Protein AF-0000000078980031 (afdb_homodimer)

Organism: Ruegeria pomeroyi (strain ATCC 700808 / DSM 15171 / DSS-3) (NCBI:txid246200)

pLDDT: mean 76.99, std 21.8, range [29.58, 98.62]

Radius of gyration: 34.98 Å; Cα contacts (8 Å, |Δi|>4): 304; chains: 2; bounding box: 65×89×109 Å

Secondary structure (DSSP, 8-state):
-----PPEEEEE-TTS-EEETTTTEEE-HHHHHHHHHTT--EEEEETTT--B-HHHHHHHHHHHHHHTT---S-HHHHHHHHHHTT-TT--SHHHHHHHHHHHHHHHHHHHHHHHHHH-HHHHSTTHHHHHHHHHHHHHHHHHHHHHH--------------GGGHHHHHHHHHHHHHHHHHHH-/------PEEEEE-TTS-EEETTTTEEE-HHHHHHHHHTT--EEEEETTT--B-HHHHHHHHHHHHHHTT---S-HHHHHHHHHHTT-TT--SHHHHHHHHHHHHHHHHHHHHHHHHHH-HHHHSTTHHHHHHHHHHHHHHHHHHHHHH--------------GGGHHHHHHHHHHHHHHHHHHH-

Nearest PDB structures (foldseek):
  2atv-assembly1_A  TM=3.396E-01  e=2.522E+00  Homo sapiens

Structure (mmCIF, N/CA/C/O backbone):
data_AF-0000000078980031-model_v1
#
loop_
_entity.id
_entity.type
_entity.pdbx_description
1 polymer 'Polyhydroxyalkanoate synthesis repressor PhaR'
#
loop_
_atom_site.group_PDB
_atom_site.id
_atom_site.type_symbol
_atom_site.label_atom_id
_atom_site.label_alt_id
_atom_site.label_comp_id
_atom_site.label_asym_id
_atom_site.label_entity_id
_atom_site.label_seq_id
_atom_site.pdbx_PDB_ins_code
_atom_site.Cartn_x
_atom_site.Cartn_y
_atom_site.Cartn_z
_atom_site.occupancy
_atom_site.B_iso_or_equiv
_atom_site.auth_seq_id
_atom_site.auth_comp_id
_atom_site.auth_asym_id
_atom_site.auth_atom_id
_atom_site.pdbx_PDB_model_num
ATOM 1 N N . MET A 1 1 ? -20.578 23.859 -3.729 1 29.72 1 MET A N 1
ATOM 2 C CA . MET A 1 1 ? -19.938 22.688 -4.336 1 29.72 1 MET A CA 1
ATOM 3 C C . MET A 1 1 ? -18.422 22.734 -4.145 1 29.72 1 MET A C 1
ATOM 5 O O . MET A 1 1 ? -17.812 23.797 -4.293 1 29.72 1 MET A O 1
ATOM 9 N N . ALA A 1 2 ? -17.859 22.141 -3.217 1 38.34 2 ALA A N 1
ATOM 10 C CA . ALA A 1 2 ? -16.469 22.469 -2.883 1 38.34 2 ALA A CA 1
ATOM 11 C C . ALA A 1 2 ? -15.648 22.75 -4.141 1 38.34 2 ALA A C 1
ATOM 13 O O . ALA A 1 2 ? -15.734 22 -5.117 1 38.34 2 ALA A O 1
ATOM 14 N N . GLU A 1 3 ? -15.539 23.734 -4.75 1 43.25 3 GLU A N 1
ATOM 15 C CA . GLU A 1 3 ? -14.781 24.109 -5.945 1 43.25 3 GLU A CA 1
ATOM 16 C C . GLU A 1 3 ? -13.617 23.141 -6.176 1 43.25 3 GLU A C 1
ATOM 18 O O . GLU A 1 3 ? -12.773 22.953 -5.297 1 43.25 3 GLU A O 1
ATOM 23 N N . GLN A 1 4 ? -13.781 21.984 -6.809 1 52.03 4 GLN A N 1
ATOM 24 C CA . GLN A 1 4 ? -12.852 20.906 -7.117 1 52.03 4 GLN A CA 1
ATOM 25 C C . GLN A 1 4 ? -11.508 21.453 -7.594 1 52.03 4 GLN A C 1
ATOM 27 O O . GLN A 1 4 ? -11.367 21.844 -8.75 1 52.03 4 GLN A O 1
ATOM 32 N N . GLU A 1 5 ? -10.789 22.25 -6.766 1 68.56 5 GLU A N 1
ATOM 33 C CA . GLU A 1 5 ? -9.492 22.859 -7.059 1 68.56 5 GLU A CA 1
ATOM 34 C C . GLU A 1 5 ? -8.602 21.891 -7.84 1 68.56 5 GLU A C 1
ATOM 36 O O . GLU A 1 5 ? -8.719 20.672 -7.707 1 68.56 5 GLU A O 1
ATOM 41 N N . LYS A 1 6 ? -8.047 22.406 -8.984 1 87.5 6 LYS A N 1
ATOM 42 C CA . LYS A 1 6 ? -7.109 21.688 -9.844 1 87.5 6 LYS A CA 1
ATOM 43 C C . LYS A 1 6 ? -6.02 21.016 -9.023 1 87.5 6 LYS A C 1
ATOM 45 O O . LYS A 1 6 ? -5.48 21.609 -8.086 1 87.5 6 LYS A O 1
ATOM 50 N N . PRO A 1 7 ? -5.773 19.766 -9.281 1 94.31 7 PRO A N 1
ATOM 51 C CA . PRO A 1 7 ? -4.695 19.094 -8.555 1 94.31 7 PRO A CA 1
ATOM 52 C C . PRO A 1 7 ? -3.35 19.797 -8.695 1 94.31 7 PRO A C 1
ATOM 54 O O . PRO A 1 7 ? -3.088 20.438 -9.719 1 94.31 7 PRO A O 1
ATOM 57 N N . LEU A 1 8 ? -2.67 19.828 -7.637 1 96.88 8 LEU A N 1
ATOM 58 C CA . LEU A 1 8 ? -1.293 20.312 -7.695 1 96.88 8 LEU A CA 1
ATOM 59 C C . LEU A 1 8 ? -0.45 19.422 -8.609 1 96.88 8 LEU A C 1
ATOM 61 O O . LEU A 1 8 ? -0.336 18.219 -8.375 1 96.88 8 LEU A O 1
ATOM 65 N N . LEU A 1 9 ? 0.128 20.031 -9.562 1 97.75 9 LEU A N 1
ATOM 66 C CA . LEU A 1 9 ? 0.935 19.297 -10.539 1 97.75 9 LEU A CA 1
ATOM 67 C C . LEU A 1 9 ? 2.402 19.281 -10.125 1 97.75 9 LEU A C 1
ATOM 69 O O . LEU A 1 9 ? 3.01 20.344 -9.93 1 97.75 9 LEU A O 1
ATOM 73 N N . ILE A 1 10 ? 2.936 18.109 -9.969 1 98.56 10 ILE A N 1
ATOM 74 C CA . ILE A 1 10 ? 4.352 17.891 -9.703 1 98.56 10 ILE A CA 1
ATOM 75 C C . ILE A 1 10 ? 5.012 17.234 -10.914 1 98.56 10 ILE A C 1
ATOM 77 O O . ILE A 1 10 ? 4.492 16.266 -11.461 1 98.56 10 ILE A O 1
ATOM 81 N N . LYS A 1 11 ? 6.109 17.781 -11.289 1 98.38 11 LYS A N 1
ATOM 82 C CA . LYS A 1 11 ? 6.809 17.234 -12.453 1 98.38 11 LYS A CA 1
ATOM 83 C C . LYS A 1 11 ? 8.109 16.547 -12.039 1 98.38 11 LYS A C 1
ATOM 85 O O . LYS A 1 11 ? 8.859 17.078 -11.219 1 98.38 11 LYS A O 1
ATOM 90 N N . ARG A 1 12 ? 8.234 15.43 -12.531 1 98.31 12 ARG A N 1
ATOM 91 C CA . ARG A 1 12 ? 9.484 14.695 -12.359 1 98.31 12 ARG A CA 1
ATOM 92 C C . ARG A 1 12 ? 10.43 14.93 -13.531 1 98.31 12 ARG A C 1
ATOM 94 O O . ARG A 1 12 ? 10.062 14.688 -14.688 1 98.31 12 ARG A O 1
ATOM 101 N N . TYR A 1 13 ? 11.641 15.32 -13.281 1 97 13 TYR A N 1
ATOM 102 C CA . TYR A 1 13 ? 12.633 15.602 -14.312 1 97 13 TYR A CA 1
ATOM 103 C C . TYR A 1 13 ? 13.555 14.414 -14.516 1 97 13 TYR A C 1
ATOM 105 O O . TYR A 1 13 ? 13.477 13.422 -13.789 1 97 13 TYR A O 1
ATOM 113 N N . ALA A 1 14 ? 14.398 14.477 -15.539 1 95.62 14 ALA A N 1
ATOM 114 C CA . ALA A 1 14 ? 15.32 13.398 -15.867 1 95.62 14 ALA A CA 1
ATOM 115 C C . ALA A 1 14 ? 16.266 13.102 -14.703 1 95.62 14 ALA A C 1
ATOM 117 O O . ALA A 1 14 ? 16.703 11.961 -14.531 1 95.62 14 ALA A O 1
ATOM 118 N N . SER A 1 15 ? 16.578 14.047 -13.875 1 94.38 15 SER A N 1
ATOM 119 C CA . SER A 1 15 ? 17.422 13.883 -12.695 1 94.38 15 SER A CA 1
ATOM 120 C C . SER A 1 15 ? 16.688 13.141 -11.586 1 94.38 15 SER A C 1
ATOM 122 O O . SER A 1 15 ? 17.281 12.82 -10.555 1 94.38 15 SER A O 1
ATOM 124 N N . ARG A 1 16 ? 15.43 12.852 -11.773 1 94.75 16 ARG A N 1
ATOM 125 C CA . ARG A 1 16 ? 14.562 12.172 -10.82 1 94.75 16 ARG A CA 1
ATOM 126 C C . ARG A 1 16 ? 14.117 13.109 -9.703 1 94.75 16 ARG A C 1
ATOM 128 O O . ARG A 1 16 ? 13.617 12.664 -8.672 1 94.75 16 ARG A O 1
ATOM 135 N N . ARG A 1 17 ? 14.406 14.359 -9.984 1 96.88 17 ARG A N 1
ATOM 136 C CA . ARG A 1 17 ? 13.969 15.398 -9.055 1 96.88 17 ARG A CA 1
ATOM 137 C C . ARG A 1 17 ? 12.523 15.797 -9.32 1 96.88 17 ARG A C 1
ATOM 139 O O . ARG A 1 17 ? 12.086 15.852 -10.477 1 96.88 17 ARG A O 1
ATOM 146 N N . LEU A 1 18 ? 11.844 16.062 -8.219 1 98.62 18 LEU A N 1
ATOM 147 C CA . LEU A 1 18 ? 10.445 16.469 -8.297 1 98.62 18 LEU A CA 1
ATOM 148 C C . LEU A 1 18 ? 10.297 17.969 -8.055 1 98.62 18 LEU A C 1
ATOM 150 O O . LEU A 1 18 ? 10.891 18.516 -7.121 1 98.62 18 LEU A O 1
ATOM 154 N N . TYR A 1 19 ? 9.469 18.625 -8.977 1 98.31 19 TYR A N 1
ATOM 155 C CA . TYR A 1 19 ? 9.273 20.062 -8.836 1 98.31 19 TYR A CA 1
ATOM 156 C C . TYR A 1 19 ? 7.793 20.406 -8.75 1 98.31 19 TYR A C 1
ATOM 158 O O . TYR A 1 19 ? 6.98 19.875 -9.508 1 98.31 19 TYR A O 1
ATOM 166 N N . ASN A 1 20 ? 7.473 21.266 -7.82 1 97.88 20 ASN A N 1
ATOM 167 C CA . ASN A 1 20 ? 6.152 21.875 -7.73 1 97.88 20 ASN A CA 1
ATOM 168 C C . ASN A 1 20 ? 5.949 22.922 -8.82 1 97.88 20 ASN A C 1
ATOM 170 O O . ASN A 1 20 ? 6.66 23.938 -8.859 1 97.88 20 ASN A O 1
ATOM 174 N N . THR A 1 21 ? 5.008 22.719 -9.633 1 96.19 21 THR A N 1
ATOM 175 C CA . THR A 1 21 ? 4.859 23.578 -10.797 1 96.19 21 THR A CA 1
ATOM 176 C C . THR A 1 21 ? 4.301 24.953 -10.391 1 96.19 21 THR A C 1
ATOM 178 O O . THR A 1 21 ? 4.426 25.922 -11.133 1 96.19 21 THR A O 1
ATOM 181 N N . GLU A 1 22 ? 3.658 25.016 -9.312 1 94.62 22 GLU A N 1
ATOM 182 C CA . GLU A 1 22 ? 3.094 26.281 -8.852 1 94.62 22 GLU A CA 1
ATOM 183 C C . GLU A 1 22 ? 4.168 27.172 -8.242 1 94.62 22 GLU A C 1
ATOM 185 O O . GLU A 1 22 ? 4.129 28.406 -8.398 1 94.62 22 GLU A O 1
ATOM 190 N N . THR A 1 23 ? 5.117 26.656 -7.621 1 95.62 23 THR A N 1
ATOM 191 C CA . THR A 1 23 ? 6.129 27.438 -6.926 1 95.62 23 THR A CA 1
ATOM 192 C C . THR A 1 23 ? 7.496 27.266 -7.582 1 95.62 23 THR A C 1
ATOM 194 O O . THR A 1 23 ? 8.461 27.922 -7.195 1 95.62 23 THR A O 1
ATOM 197 N N . SER A 1 24 ? 7.652 26.359 -8.469 1 93.69 24 SER A N 1
ATOM 198 C CA . SER A 1 24 ? 8.875 26.062 -9.203 1 93.69 24 SER A CA 1
ATOM 199 C C . SER A 1 24 ? 10.008 25.672 -8.258 1 93.69 24 SER A C 1
ATOM 201 O O . SER A 1 24 ? 11.148 26.109 -8.43 1 93.69 24 SER A O 1
ATOM 203 N N . ASP A 1 25 ? 9.727 25 -7.254 1 96.81 25 ASP A N 1
ATOM 204 C CA . ASP A 1 25 ? 10.742 24.562 -6.297 1 96.81 25 ASP A CA 1
ATOM 205 C C . ASP A 1 25 ? 10.781 23.047 -6.199 1 96.81 25 ASP A C 1
ATOM 207 O O . ASP A 1 25 ? 9.789 22.375 -6.496 1 96.81 25 ASP A O 1
ATOM 211 N N . TYR A 1 26 ? 11.992 22.688 -5.746 1 97.62 26 TYR A N 1
ATOM 212 C CA . TYR A 1 26 ? 12.195 21.266 -5.465 1 97.62 26 TYR A CA 1
ATOM 213 C C . TYR A 1 26 ? 11.32 20.812 -4.305 1 97.62 26 TYR A C 1
ATOM 215 O O . TYR A 1 26 ? 11.18 21.516 -3.307 1 97.62 26 TYR A O 1
ATOM 223 N N . VAL A 1 27 ? 10.703 19.562 -4.523 1 98.31 27 VAL A N 1
ATOM 224 C CA . VAL A 1 27 ? 9.883 19.016 -3.441 1 98.31 27 VAL A CA 1
ATOM 225 C C . VAL A 1 27 ? 10.289 17.578 -3.158 1 98.31 27 VAL A C 1
ATOM 227 O O . VAL A 1 27 ? 10.664 16.844 -4.074 1 98.31 27 VAL A O 1
ATOM 230 N N . THR A 1 28 ? 10.227 17.188 -1.885 1 98.06 28 THR A N 1
ATOM 231 C CA . THR A 1 28 ? 10.508 15.828 -1.443 1 98.06 28 THR A CA 1
ATOM 232 C C . THR A 1 28 ? 9.219 15.031 -1.311 1 98.06 28 THR A C 1
ATOM 234 O O . THR A 1 28 ? 8.125 15.586 -1.407 1 98.06 28 THR A O 1
ATOM 237 N N . LEU A 1 29 ? 9.414 13.742 -1.105 1 98 29 LEU A N 1
ATOM 238 C CA . LEU A 1 29 ? 8.25 12.891 -0.862 1 98 29 LEU A CA 1
ATOM 239 C C . LEU A 1 29 ? 7.508 13.336 0.393 1 98 29 LEU A C 1
ATOM 241 O O . LEU A 1 29 ? 6.277 13.289 0.438 1 98 29 LEU A O 1
ATOM 245 N N . GLU A 1 30 ? 8.242 13.781 1.34 1 96.94 30 GLU A N 1
ATOM 246 C CA . GLU A 1 30 ? 7.637 14.266 2.576 1 96.94 30 GLU A CA 1
ATOM 247 C C . GLU A 1 30 ? 6.836 15.539 2.336 1 96.94 30 GLU A C 1
ATOM 249 O O . GLU A 1 30 ? 5.773 15.734 2.932 1 96.94 30 GLU A O 1
ATOM 254 N N . ASP A 1 31 ? 7.363 16.391 1.558 1 97.56 31 ASP A N 1
ATOM 255 C CA . ASP A 1 31 ? 6.621 17.594 1.188 1 97.56 31 ASP A CA 1
ATOM 256 C C . ASP A 1 31 ? 5.297 17.234 0.515 1 97.56 31 ASP A C 1
ATOM 258 O O . ASP A 1 31 ? 4.258 17.812 0.835 1 97.56 31 ASP A O 1
ATOM 262 N N . ILE A 1 32 ? 5.395 16.312 -0.43 1 98.06 32 ILE A N 1
ATOM 263 C CA . ILE A 1 32 ? 4.203 15.891 -1.158 1 98.06 32 ILE A CA 1
ATOM 264 C C . ILE A 1 32 ? 3.186 15.305 -0.184 1 98.06 32 ILE A C 1
ATOM 266 O O . ILE A 1 32 ? 1.994 15.617 -0.258 1 98.06 32 ILE A O 1
ATOM 270 N N . ALA A 1 33 ? 3.664 14.469 0.708 1 97.44 33 ALA A N 1
ATOM 271 C CA . ALA A 1 33 ? 2.789 13.945 1.752 1 97.44 33 ALA A CA 1
ATOM 272 C C . ALA A 1 33 ? 2.129 15.078 2.533 1 97.44 33 ALA A C 1
ATOM 274 O O . ALA A 1 33 ? 0.947 15 2.877 1 97.44 33 ALA A O 1
ATOM 275 N N . GLY A 1 34 ? 2.869 16.062 2.838 1 96.06 34 GLY A N 1
ATOM 276 C CA . GLY A 1 34 ? 2.34 17.219 3.533 1 96.06 34 GLY A CA 1
ATOM 277 C C . GLY A 1 34 ? 1.222 17.922 2.777 1 96.06 34 GLY A C 1
ATOM 278 O O . GLY A 1 34 ? 0.217 18.312 3.371 1 96.06 34 GLY A O 1
ATOM 279 N N . PHE A 1 35 ? 1.443 18.094 1.456 1 96.25 35 PHE A N 1
ATOM 280 C CA . PHE A 1 35 ? 0.401 18.688 0.632 1 96.25 35 PHE A CA 1
ATOM 281 C C . PHE A 1 35 ? -0.885 17.875 0.707 1 96.25 35 PHE A C 1
ATOM 283 O O . PHE A 1 35 ? -1.974 18.438 0.855 1 96.25 35 PHE A O 1
ATOM 290 N N . ILE A 1 36 ? -0.792 16.625 0.618 1 95.88 36 ILE A N 1
ATOM 291 C CA . ILE A 1 36 ? -1.944 15.727 0.623 1 95.88 36 ILE A CA 1
ATOM 292 C C . ILE A 1 36 ? -2.641 15.789 1.979 1 95.88 36 ILE A C 1
ATOM 294 O O . ILE A 1 36 ? -3.871 15.844 2.051 1 95.88 36 ILE A O 1
ATOM 298 N N . ARG A 1 37 ? -1.913 15.828 3.027 1 93.62 37 ARG A N 1
ATOM 299 C CA . ARG A 1 37 ? -2.471 15.922 4.371 1 93.62 37 ARG A CA 1
ATOM 300 C C . ARG A 1 37 ? -3.229 17.234 4.562 1 93.62 37 ARG A C 1
ATOM 302 O O . ARG A 1 37 ? -4.207 17.281 5.309 1 93.62 37 ARG A O 1
ATOM 309 N N . ALA A 1 38 ? -2.721 18.188 3.934 1 93.31 38 ALA A N 1
ATOM 310 C CA . ALA A 1 38 ? -3.35 19.5 4.027 1 93.31 38 ALA A CA 1
ATOM 311 C C . ALA A 1 38 ? -4.605 19.562 3.162 1 93.31 38 ALA A C 1
ATOM 313 O O . ALA A 1 38 ? -5.262 20.609 3.088 1 93.31 38 ALA A O 1
ATOM 314 N N . GLY A 1 39 ? -4.84 18.484 2.412 1 91.06 39 GLY A N 1
ATOM 315 C CA . GLY A 1 39 ? -6.098 18.406 1.688 1 91.06 39 GLY A CA 1
ATOM 316 C C . GLY A 1 39 ? -5.945 18.656 0.198 1 91.06 39 GLY A C 1
ATOM 317 O O . GLY A 1 39 ? -6.934 18.719 -0.534 1 91.06 39 GLY A O 1
ATOM 318 N N . ARG A 1 40 ? -4.754 18.734 -0.245 1 93.62 40 ARG A N 1
ATOM 319 C CA . ARG A 1 40 ? -4.512 18.984 -1.663 1 93.62 40 ARG A CA 1
ATOM 320 C C . ARG A 1 40 ? -4.434 17.672 -2.443 1 93.62 40 ARG A C 1
ATOM 322 O O . ARG A 1 40 ? -3.855 16.688 -1.968 1 93.62 40 ARG A O 1
ATOM 329 N N . GLU A 1 41 ? -5.016 17.703 -3.588 1 93.69 41 GLU A N 1
ATOM 330 C CA . GLU A 1 41 ? -4.793 16.594 -4.516 1 93.69 41 GLU A CA 1
ATOM 331 C C . GLU A 1 41 ? -3.506 16.797 -5.312 1 93.69 41 GLU A C 1
ATOM 333 O O . GLU A 1 41 ? -3.17 17.922 -5.688 1 93.69 41 GLU A O 1
ATOM 338 N N . VAL A 1 42 ? -2.859 15.727 -5.562 1 96.94 42 VAL A N 1
ATOM 339 C CA . VAL A 1 42 ? -1.562 15.844 -6.219 1 96.94 42 VAL A CA 1
ATOM 340 C C . VAL A 1 42 ? -1.509 14.914 -7.43 1 96.94 42 VAL A C 1
ATOM 342 O O . VAL A 1 42 ? -2.002 13.781 -7.371 1 96.94 42 VAL A O 1
ATOM 345 N N . GLN A 1 43 ? -0.939 15.453 -8.477 1 98 43 GLN A N 1
ATOM 346 C CA . GLN A 1 43 ? -0.626 14.664 -9.664 1 98 43 GLN A CA 1
ATOM 347 C C . GLN A 1 43 ? 0.856 14.766 -10.016 1 98 43 GLN A C 1
ATOM 349 O O . GLN A 1 43 ? 1.419 15.859 -10.062 1 98 43 GLN A O 1
ATOM 354 N N . ILE A 1 44 ? 1.451 13.648 -10.25 1 98.44 44 ILE A N 1
ATOM 355 C CA . ILE A 1 44 ? 2.873 13.609 -10.57 1 98.44 44 ILE A CA 1
ATOM 356 C C . ILE A 1 44 ? 3.061 13.086 -11.992 1 98.44 44 ILE A C 1
ATOM 358 O O . ILE A 1 44 ? 2.574 12.008 -12.336 1 98.44 44 ILE A O 1
ATOM 362 N N . VAL A 1 45 ? 3.801 13.883 -12.789 1 98.06 45 VAL A N 1
ATOM 363 C CA . VAL A 1 45 ? 3.941 13.523 -14.195 1 98.06 45 VAL A CA 1
ATOM 364 C C . VAL A 1 45 ? 5.418 13.539 -14.586 1 98.06 45 VAL A C 1
ATOM 366 O O . VAL A 1 45 ? 6.168 14.422 -14.164 1 98.06 45 VAL A O 1
ATOM 369 N N . ASP A 1 46 ? 5.82 12.484 -15.336 1 98.19 46 ASP A N 1
ATOM 370 C CA . ASP A 1 46 ? 7.156 12.5 -15.922 1 98.19 46 ASP A CA 1
ATOM 371 C C . ASP A 1 46 ? 7.262 13.562 -17.016 1 98.19 46 ASP A C 1
ATOM 373 O O . ASP A 1 46 ? 6.551 13.492 -18.031 1 98.19 46 ASP A O 1
ATOM 377 N N . LEU A 1 47 ? 8.117 14.43 -16.797 1 96.56 47 LEU A N 1
ATOM 378 C CA . LEU A 1 47 ? 8.203 15.562 -17.719 1 96.56 47 LEU A CA 1
ATOM 379 C C . LEU A 1 47 ? 8.594 15.094 -19.109 1 96.56 47 LEU A C 1
ATOM 381 O O . LEU A 1 47 ? 8.086 15.625 -20.109 1 96.56 47 LEU A O 1
ATOM 385 N N . LYS A 1 48 ? 9.445 14.156 -19.219 1 95.94 48 LYS A N 1
ATOM 386 C CA . LYS A 1 48 ? 9.984 13.703 -20.5 1 95.94 48 LYS A CA 1
ATOM 387 C C . LYS A 1 48 ? 8.953 12.883 -21.266 1 95.94 48 LYS A C 1
ATOM 389 O O . LYS A 1 48 ? 8.727 13.117 -22.453 1 95.94 48 LYS A O 1
ATOM 394 N N . THR A 1 49 ? 8.289 11.922 -20.719 1 96.56 49 THR A N 1
ATOM 395 C CA . THR A 1 49 ? 7.438 10.969 -21.406 1 96.56 49 THR A CA 1
ATOM 396 C C . THR A 1 49 ? 5.973 11.367 -21.297 1 96.56 49 THR A C 1
ATOM 398 O O . THR A 1 49 ? 5.137 10.922 -22.094 1 96.56 49 THR A O 1
ATOM 401 N N . GLY A 1 50 ? 5.598 12.102 -20.266 1 96.56 50 GLY A N 1
ATOM 402 C CA . GLY A 1 50 ? 4.211 12.453 -20.016 1 96.56 50 GLY A CA 1
ATOM 403 C C . GLY A 1 50 ? 3.465 11.398 -19.219 1 96.56 50 GLY A C 1
ATOM 404 O O . GLY A 1 50 ? 2.266 11.539 -18.969 1 96.56 50 GLY A O 1
ATOM 405 N N . ASP A 1 51 ? 4.125 10.398 -18.766 1 96.62 51 ASP A N 1
ATOM 406 C CA . ASP A 1 51 ? 3.492 9.312 -18.031 1 96.62 51 ASP A CA 1
ATOM 407 C C . ASP A 1 51 ? 3.033 9.789 -16.656 1 96.62 51 ASP A C 1
ATOM 409 O O . ASP A 1 51 ? 3.73 10.562 -15.992 1 96.62 51 ASP A O 1
ATOM 413 N N . ASP A 1 52 ? 1.857 9.328 -16.219 1 97.06 52 ASP A N 1
ATOM 414 C CA . ASP A 1 52 ? 1.368 9.594 -14.875 1 97.06 52 ASP A CA 1
ATOM 415 C C . ASP A 1 52 ? 2.055 8.695 -13.859 1 97.06 52 ASP A C 1
ATOM 417 O O . ASP A 1 52 ? 1.866 7.473 -13.867 1 97.06 52 ASP A O 1
ATOM 421 N N . LEU A 1 53 ? 2.805 9.297 -12.945 1 97.12 53 LEU A N 1
ATOM 422 C CA . LEU A 1 53 ? 3.609 8.578 -11.969 1 97.12 53 LEU A CA 1
ATOM 423 C C . LEU A 1 53 ? 2.994 8.672 -10.57 1 97.12 53 LEU A C 1
ATOM 425 O O . LEU A 1 53 ? 3.605 8.25 -9.586 1 97.12 53 LEU A O 1
ATOM 429 N N . THR A 1 54 ? 1.801 9.141 -10.422 1 97.88 54 THR A N 1
ATOM 430 C CA . THR A 1 54 ? 1.185 9.453 -9.141 1 97.88 54 THR A CA 1
ATOM 431 C C . THR A 1 54 ? 1.094 8.203 -8.266 1 97.88 54 THR A C 1
ATOM 433 O O . THR A 1 54 ? 1.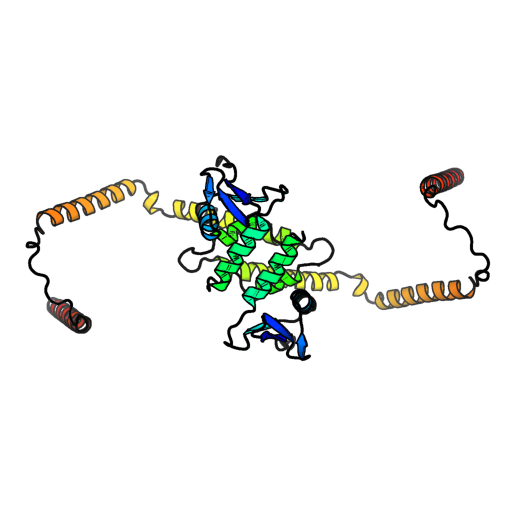518 8.219 -7.105 1 97.88 54 THR A O 1
ATOM 436 N N . ARG A 1 55 ? 0.604 7.133 -8.844 1 97.31 55 ARG A N 1
ATOM 437 C CA . ARG A 1 55 ? 0.418 5.887 -8.102 1 97.31 55 ARG A CA 1
ATOM 438 C C . ARG A 1 55 ? 1.738 5.391 -7.523 1 97.31 55 ARG A C 1
ATOM 440 O O . ARG A 1 55 ? 1.805 5.023 -6.348 1 97.31 55 ARG A O 1
ATOM 447 N N . GLN A 1 56 ? 2.719 5.453 -8.305 1 96.62 56 GLN A N 1
ATOM 448 C CA . GLN A 1 56 ? 4.031 4.957 -7.91 1 96.62 56 GLN A CA 1
ATOM 449 C C . GLN A 1 56 ? 4.598 5.762 -6.742 1 96.62 56 GLN A C 1
ATOM 451 O O . GLN A 1 56 ? 5.109 5.191 -5.777 1 96.62 56 GLN A O 1
ATOM 456 N N . TYR A 1 57 ? 4.512 7.012 -6.801 1 97.94 57 TYR A N 1
ATOM 457 C CA . TYR A 1 57 ? 5.082 7.859 -5.762 1 97.94 57 TYR A CA 1
ATOM 458 C C . TYR A 1 57 ? 4.234 7.816 -4.496 1 97.94 57 TYR A C 1
ATOM 460 O O . TYR A 1 57 ? 4.762 7.91 -3.385 1 97.94 57 TYR A O 1
ATOM 468 N N . LEU A 1 58 ? 2.936 7.73 -4.629 1 98.19 58 LEU A N 1
ATOM 469 C CA . LEU A 1 58 ? 2.1 7.566 -3.443 1 98.19 58 LEU A CA 1
ATOM 470 C C . LEU A 1 58 ? 2.457 6.281 -2.701 1 98.19 58 LEU A C 1
ATOM 472 O O . LEU A 1 58 ? 2.549 6.277 -1.472 1 98.19 58 LEU A O 1
ATOM 476 N N . LEU A 1 59 ? 2.676 5.172 -3.381 1 98.25 59 LEU A N 1
ATOM 477 C CA . LEU A 1 59 ? 3.078 3.906 -2.781 1 98.25 59 LEU A CA 1
ATOM 478 C C . LEU A 1 59 ? 4.441 4.031 -2.107 1 98.25 59 LEU A C 1
ATOM 480 O O . LEU A 1 59 ? 4.68 3.418 -1.065 1 98.25 59 LEU A O 1
ATOM 484 N N . GLN A 1 60 ? 5.32 4.781 -2.785 1 97.44 60 GLN A N 1
ATOM 485 C CA .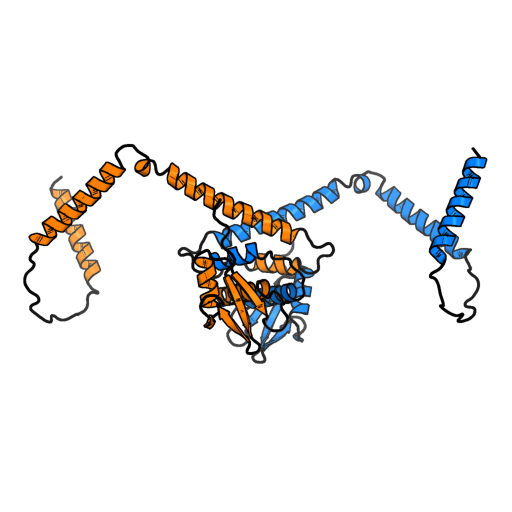 GLN A 1 60 ? 6.625 5.023 -2.182 1 97.44 60 GLN A CA 1
ATOM 486 C C . GLN A 1 60 ? 6.488 5.781 -0.863 1 97.44 60 GLN A C 1
ATOM 488 O O . GLN A 1 60 ? 7.148 5.445 0.122 1 97.44 60 GLN A O 1
ATOM 493 N N . ILE A 1 61 ? 5.672 6.766 -0.857 1 97.88 61 ILE A N 1
ATOM 494 C CA . ILE A 1 61 ? 5.398 7.52 0.362 1 97.88 61 ILE A CA 1
ATOM 495 C C . ILE A 1 61 ? 4.871 6.578 1.442 1 97.88 61 ILE A C 1
ATOM 497 O O . ILE A 1 61 ? 5.348 6.598 2.58 1 97.88 61 ILE A O 1
ATOM 501 N N . ILE A 1 62 ? 3.922 5.742 1.154 1 97.75 62 ILE A N 1
ATOM 502 C CA . ILE A 1 62 ? 3.318 4.781 2.072 1 97.75 62 ILE A CA 1
ATOM 503 C C . ILE A 1 62 ? 4.387 3.828 2.6 1 97.75 62 ILE A C 1
ATOM 505 O O . ILE A 1 62 ? 4.488 3.604 3.809 1 97.75 62 ILE A O 1
ATOM 509 N N . ALA A 1 63 ? 5.23 3.336 1.738 1 96.81 63 ALA A N 1
ATOM 510 C CA . ALA A 1 63 ? 6.281 2.396 2.127 1 96.81 63 ALA A CA 1
ATOM 511 C C . ALA A 1 63 ? 7.266 3.045 3.094 1 96.81 63 ALA A C 1
ATOM 513 O O . ALA A 1 63 ? 7.703 2.414 4.059 1 96.81 63 ALA A O 1
ATOM 514 N N . GLU A 1 64 ? 7.602 4.242 2.838 1 95.75 64 GLU A N 1
ATOM 515 C CA . GLU A 1 64 ? 8.547 4.953 3.699 1 95.75 64 GLU A CA 1
ATOM 516 C C . GLU A 1 64 ? 7.973 5.145 5.102 1 95.75 64 GLU A C 1
ATOM 518 O O . GLU A 1 64 ? 8.664 4.91 6.094 1 95.75 64 GLU A O 1
ATOM 523 N N . HIS A 1 65 ? 6.793 5.52 5.16 1 95.12 65 HIS A N 1
ATOM 524 C CA . HIS A 1 65 ? 6.16 5.711 6.461 1 95.12 65 HIS A CA 1
ATOM 525 C C . HIS A 1 65 ? 6.02 4.387 7.203 1 95.12 65 HIS A C 1
ATOM 527 O O . HIS A 1 65 ? 6.262 4.316 8.414 1 95.12 65 HIS A O 1
ATOM 533 N N . GLU A 1 66 ? 5.699 3.355 6.504 1 95.56 66 GLU A N 1
ATOM 534 C CA . GLU A 1 66 ? 5.562 2.037 7.113 1 95.56 66 GLU A CA 1
ATOM 535 C C . GLU A 1 66 ? 6.898 1.543 7.66 1 95.56 66 GLU A C 1
ATOM 537 O O . GLU A 1 66 ? 6.941 0.876 8.695 1 95.56 66 GLU A O 1
ATOM 542 N N . SER A 1 67 ? 7.949 1.866 6.965 1 92.56 67 SER A N 1
ATOM 543 C CA . SER A 1 67 ? 9.281 1.418 7.367 1 92.56 67 SER A CA 1
ATOM 544 C C . SER A 1 67 ? 9.75 2.139 8.625 1 92.56 67 SER A C 1
ATOM 546 O O . SER A 1 67 ? 10.609 1.633 9.352 1 92.56 67 SER A O 1
ATOM 548 N N . ARG A 1 68 ? 9.148 3.314 8.891 1 90.69 68 ARG A N 1
ATOM 549 C CA . ARG A 1 68 ? 9.539 4.105 10.055 1 90.69 68 ARG A CA 1
ATOM 550 C C . ARG A 1 68 ? 8.742 3.697 11.289 1 90.69 68 ARG A C 1
ATOM 552 O O . ARG A 1 68 ? 8.898 4.289 12.359 1 90.69 68 ARG A O 1
ATOM 559 N N . GLY A 1 69 ? 7.891 2.785 11.109 1 88.75 69 GLY A N 1
ATOM 560 C CA . GLY A 1 69 ? 7.172 2.258 12.258 1 88.75 69 GLY A CA 1
ATOM 561 C C . GLY A 1 69 ? 5.766 2.814 12.383 1 88.75 69 GLY A C 1
ATOM 562 O O . GLY A 1 69 ? 5.055 2.496 13.336 1 88.75 69 GLY A O 1
ATOM 563 N N . GLU A 1 70 ? 5.402 3.635 11.367 1 88.62 70 GLU A N 1
ATOM 564 C CA . GLU A 1 70 ? 4.012 4.082 11.32 1 88.62 70 GLU A CA 1
ATOM 565 C C . GLU A 1 70 ? 3.113 3.02 10.695 1 88.62 70 GLU A C 1
ATOM 567 O O . GLU A 1 70 ? 2.732 3.127 9.523 1 88.62 70 GLU A O 1
ATOM 572 N N . ASN A 1 71 ? 2.699 2.062 11.422 1 90.44 71 ASN A N 1
ATOM 573 C CA . ASN A 1 71 ? 2.049 0.852 10.922 1 90.44 71 ASN A CA 1
ATOM 574 C C . ASN A 1 71 ? 0.551 1.062 10.727 1 90.44 71 ASN A C 1
ATOM 576 O O . ASN A 1 71 ? -0.253 0.671 11.57 1 90.44 71 ASN A O 1
ATOM 580 N N . VAL A 1 72 ? 0.232 1.572 9.625 1 93.62 72 VAL A N 1
ATOM 581 C CA . VAL A 1 72 ? -1.163 1.798 9.258 1 93.62 72 VAL A CA 1
ATOM 582 C C . VAL A 1 72 ? -1.709 0.578 8.516 1 93.62 72 VAL A C 1
ATOM 584 O O . VAL A 1 72 ? -2.893 0.251 8.633 1 93.62 72 VAL A O 1
ATOM 587 N N . LEU A 1 73 ? -0.864 -0.094 7.805 1 96.31 73 LEU A N 1
ATOM 588 C CA . LEU A 1 73 ? -1.271 -1.242 7 1 96.31 73 LEU A CA 1
ATOM 589 C C . LEU A 1 73 ? -0.945 -2.549 7.715 1 96.31 73 LEU A C 1
ATOM 591 O O . LEU A 1 73 ? 0.219 -2.949 7.785 1 96.31 73 LEU A O 1
ATOM 595 N N . PRO A 1 74 ? -1.903 -3.312 8.148 1 95.56 74 PRO A N 1
ATOM 596 C CA . PRO A 1 74 ? -1.635 -4.617 8.766 1 95.56 74 PRO A CA 1
ATOM 597 C C . PRO A 1 74 ? -1.021 -5.613 7.781 1 95.56 74 PRO A C 1
ATOM 599 O O . PRO A 1 74 ? -1.374 -5.613 6.598 1 95.56 74 PRO A O 1
ATOM 602 N N . VAL A 1 75 ? -0.215 -6.469 8.273 1 95.69 75 VAL A N 1
ATOM 603 C CA . VAL A 1 75 ? 0.503 -7.422 7.434 1 95.69 75 VAL A CA 1
ATOM 604 C C . VAL A 1 75 ? -0.491 -8.336 6.723 1 95.69 75 VAL A C 1
ATOM 606 O O . VAL A 1 75 ? -0.296 -8.695 5.559 1 95.69 75 VAL A O 1
ATOM 609 N N . ASN A 1 76 ? -1.449 -8.781 7.449 1 94.12 76 ASN A N 1
ATOM 610 C CA . ASN A 1 76 ? -2.451 -9.656 6.844 1 94.12 76 ASN A CA 1
ATOM 611 C C . ASN A 1 76 ? -3.15 -8.977 5.672 1 94.12 76 ASN A C 1
ATOM 613 O O . ASN A 1 76 ? -3.48 -9.625 4.676 1 94.12 76 ASN A O 1
ATOM 617 N N . VAL A 1 77 ? -3.428 -7.664 5.793 1 96.19 77 VAL A N 1
ATOM 618 C CA . VAL A 1 77 ? -4.012 -6.887 4.707 1 96.19 77 VAL A CA 1
ATOM 619 C C . VAL A 1 77 ? -3.049 -6.84 3.525 1 96.19 77 VAL A C 1
ATOM 621 O O . VAL A 1 77 ? -3.457 -7.035 2.377 1 96.19 77 VAL A O 1
ATOM 624 N N . LEU A 1 78 ? -1.837 -6.594 3.811 1 97.56 78 LEU A N 1
ATOM 625 C CA . LEU A 1 78 ? -0.827 -6.578 2.758 1 97.56 78 LEU A CA 1
ATOM 626 C C . LEU A 1 78 ? -0.759 -7.93 2.053 1 97.56 78 LEU A C 1
ATOM 628 O O . LEU A 1 78 ? -0.635 -7.988 0.827 1 97.56 78 LEU A O 1
ATOM 632 N N . ASN A 1 79 ? -0.836 -9.016 2.756 1 95.88 79 ASN A N 1
ATOM 633 C CA . ASN A 1 79 ? -0.867 -10.352 2.176 1 95.88 79 ASN A CA 1
ATOM 634 C C . ASN A 1 79 ? -2.057 -10.531 1.236 1 95.88 79 ASN A C 1
ATOM 636 O O . ASN A 1 79 ? -1.907 -11.055 0.131 1 95.88 79 ASN A O 1
ATOM 640 N N . ASP A 1 80 ? -3.123 -10.125 1.705 1 94.12 80 ASP A N 1
ATOM 641 C CA . ASP A 1 80 ? -4.324 -10.234 0.886 1 94.12 80 ASP A CA 1
ATOM 642 C C . ASP A 1 80 ? -4.195 -9.414 -0.395 1 94.12 80 ASP A C 1
ATOM 644 O O . ASP A 1 80 ? -4.652 -9.836 -1.458 1 94.12 80 ASP A O 1
ATOM 648 N N . LEU A 1 81 ? -3.672 -8.266 -0.31 1 95.94 81 LEU A N 1
ATOM 649 C CA . LEU A 1 81 ? -3.43 -7.438 -1.483 1 95.94 81 LEU A CA 1
ATOM 650 C C . LEU A 1 81 ? -2.49 -8.141 -2.461 1 95.94 81 LEU A C 1
ATOM 652 O O . LEU A 1 81 ? -2.768 -8.195 -3.662 1 95.94 81 LEU A O 1
ATOM 656 N N . VAL A 1 82 ? -1.422 -8.656 -1.979 1 96.25 82 VAL A N 1
ATOM 657 C CA . VAL A 1 82 ? -0.476 -9.367 -2.83 1 96.25 82 VAL A CA 1
ATOM 658 C C . VAL A 1 82 ? -1.188 -10.516 -3.543 1 96.25 82 VAL A C 1
ATOM 660 O O . VAL A 1 82 ? -0.981 -10.734 -4.738 1 96.25 82 VAL A O 1
ATOM 663 N N . ARG A 1 83 ? -2.027 -11.234 -2.818 1 93.19 83 ARG A N 1
ATOM 664 C CA . ARG A 1 83 ? -2.766 -12.359 -3.387 1 93.19 83 ARG A CA 1
ATOM 665 C C . ARG A 1 83 ? -3.688 -11.891 -4.512 1 93.19 83 ARG A C 1
ATOM 667 O O . ARG A 1 83 ? -3.986 -12.656 -5.43 1 93.19 83 ARG A O 1
ATOM 674 N N . SER A 1 84 ? -4.086 -10.719 -4.398 1 93.25 84 SER A N 1
ATOM 675 C CA . SER A 1 84 ? -5.094 -10.227 -5.328 1 93.25 84 SER A CA 1
ATOM 676 C C . SER A 1 84 ? -4.48 -9.875 -6.68 1 93.25 84 SER A C 1
ATOM 678 O O . SER A 1 84 ? -5.191 -9.727 -7.672 1 93.25 84 SER A O 1
ATOM 680 N N . TYR A 1 85 ? -3.158 -9.797 -6.613 1 91.62 85 TYR A N 1
ATOM 681 C CA . TYR A 1 85 ? -2.502 -9.445 -7.867 1 91.62 85 TYR A CA 1
ATOM 682 C C . TYR A 1 85 ? -2.414 -10.656 -8.789 1 91.62 85 TYR A C 1
ATOM 684 O O . TYR A 1 85 ? -2.23 -11.781 -8.328 1 91.62 85 TYR A O 1
ATOM 692 N N . MET A 1 86 ? -2.799 -10.688 -10.023 1 78.19 86 MET A N 1
ATOM 693 C CA . MET A 1 86 ? -2.734 -11.695 -11.078 1 78.19 86 MET A CA 1
ATOM 694 C C . MET A 1 86 ? -3.98 -12.57 -11.07 1 78.19 86 MET A C 1
ATOM 696 O O . MET A 1 86 ? -3.965 -13.68 -11.594 1 78.19 86 MET A O 1
ATOM 700 N N . VAL A 1 87 ? -4.91 -12.32 -10.125 1 74.31 87 VAL A N 1
ATOM 701 C CA . VAL A 1 87 ? -6.188 -13.016 -10.242 1 74.31 87 VAL A CA 1
ATOM 702 C C . VAL A 1 87 ? -6.855 -12.656 -11.562 1 74.31 87 VAL A C 1
ATOM 704 O O . VAL A 1 87 ? -7.004 -11.477 -11.898 1 74.31 87 VAL A O 1
ATOM 707 N N . PRO A 1 88 ? -6.984 -13.703 -12.383 1 65.38 88 PRO A N 1
ATOM 708 C CA . PRO A 1 88 ? -7.637 -13.438 -13.664 1 65.38 88 PRO A CA 1
ATOM 709 C C . PRO A 1 88 ? -8.984 -12.734 -13.516 1 65.38 88 PRO A C 1
ATOM 711 O O . PRO A 1 88 ? -9.766 -13.086 -12.625 1 65.38 88 PRO A O 1
ATOM 714 N N . GLY A 1 89 ? -9.414 -11.719 -14.5 1 57.88 89 GLY A N 1
ATOM 715 C CA . GLY A 1 89 ? -10.68 -11.008 -14.57 1 57.88 89 GLY A CA 1
ATOM 716 C C . GLY A 1 89 ? -10.688 -9.734 -13.75 1 57.88 89 GLY A C 1
ATOM 717 O O . GLY A 1 89 ? -11.719 -9.062 -13.648 1 57.88 89 GLY A O 1
ATOM 718 N N . GLY A 1 90 ? -9.547 -9.289 -13.406 1 61.38 90 GLY A N 1
ATOM 719 C CA . GLY A 1 90 ? -9.367 -7.977 -12.805 1 61.38 90 GLY A CA 1
ATOM 720 C C . GLY A 1 90 ? -9.867 -7.906 -11.375 1 61.38 90 GLY A C 1
ATOM 721 O O . GLY A 1 90 ? -9.703 -6.883 -10.703 1 61.38 90 GLY A O 1
ATOM 722 N N . GLY A 1 91 ? -10.117 -8.953 -10.625 1 72.25 91 GLY A N 1
ATOM 723 C CA . GLY A 1 91 ? -10.602 -9.25 -9.281 1 72.25 91 GLY A CA 1
ATOM 724 C C . GLY A 1 91 ? -11.484 -8.148 -8.719 1 72.25 91 GLY A C 1
ATOM 725 O O . GLY A 1 91 ? -11.648 -7.098 -9.336 1 72.25 91 GLY A O 1
ATOM 726 N N . MET A 1 92 ? -12.375 -8.297 -7.879 1 87.38 92 MET A N 1
ATOM 727 C CA . MET A 1 92 ? -13.32 -7.457 -7.16 1 87.38 92 MET A CA 1
ATOM 728 C C . MET A 1 92 ? -12.602 -6.543 -6.172 1 87.38 92 MET A C 1
ATOM 730 O O . MET A 1 92 ? -13.203 -5.629 -5.613 1 87.38 92 MET A O 1
ATOM 734 N N . MET A 1 93 ? -11.281 -6.57 -6.145 1 92.69 93 MET A N 1
ATOM 735 C CA . MET A 1 93 ? -10.523 -5.93 -5.074 1 92.69 93 MET A CA 1
ATOM 736 C C . MET A 1 93 ? -10.5 -4.414 -5.25 1 92.69 93 MET A C 1
ATOM 738 O O . MET A 1 93 ? -10.719 -3.672 -4.293 1 92.69 93 MET A O 1
ATOM 742 N N . PRO A 1 94 ? -10.266 -3.91 -6.5 1 93 94 PRO A N 1
ATOM 743 C CA . PRO A 1 94 ? -10.273 -2.455 -6.668 1 93 94 PRO A CA 1
ATOM 744 C C . PRO A 1 94 ? -11.617 -1.827 -6.293 1 93 94 PRO A C 1
ATOM 746 O O . PRO A 1 94 ? -11.656 -0.795 -5.621 1 93 94 PRO A O 1
ATOM 749 N N . GLN A 1 95 ? -12.633 -2.438 -6.746 1 92.81 95 GLN A N 1
ATOM 750 C CA . GLN A 1 95 ? -13.969 -1.944 -6.438 1 92.81 95 GLN A CA 1
ATOM 751 C C . GLN A 1 95 ? -14.258 -2.033 -4.941 1 92.81 95 GLN A C 1
ATOM 753 O O . GLN A 1 95 ? -14.852 -1.121 -4.363 1 92.81 95 GLN A O 1
ATOM 758 N N . PHE A 1 96 ? -13.93 -3.111 -4.426 1 94.81 96 PHE A N 1
ATOM 759 C CA . PHE A 1 96 ? -14.102 -3.303 -2.988 1 94.81 96 PHE A CA 1
ATOM 760 C C . PHE A 1 96 ? -13.383 -2.209 -2.207 1 94.81 96 PHE A C 1
ATOM 762 O O . PHE A 1 96 ? -13.969 -1.586 -1.319 1 94.81 96 PHE A O 1
ATOM 769 N N . LEU A 1 97 ? -12.164 -1.974 -2.473 1 96.06 97 LEU A N 1
ATOM 770 C CA . LEU A 1 97 ? -11.367 -0.957 -1.801 1 96.06 97 LEU A CA 1
ATOM 771 C C . LEU A 1 97 ? -11.961 0.43 -2.006 1 96.06 97 LEU A C 1
ATOM 773 O O . LEU A 1 97 ? -12.125 1.19 -1.047 1 96.06 97 LEU A O 1
ATOM 777 N N . GLN A 1 98 ? -12.289 0.758 -3.211 1 95.06 98 GLN A N 1
ATOM 778 C CA . GLN A 1 98 ? -12.906 2.049 -3.502 1 95.06 98 GLN A CA 1
ATOM 779 C C . GLN A 1 98 ? -14.164 2.262 -2.664 1 95.06 98 GLN A C 1
ATOM 781 O O . GLN A 1 98 ? -14.336 3.318 -2.055 1 95.06 98 GLN A O 1
ATOM 786 N N . SER A 1 99 ? -14.977 1.283 -2.678 1 95.44 99 SER A N 1
ATOM 787 C CA . SER A 1 99 ? -16.234 1.381 -1.936 1 95.44 99 SER A CA 1
ATOM 788 C C . SER A 1 99 ? -15.977 1.502 -0.436 1 95.44 99 SER A C 1
ATOM 790 O O . SER A 1 99 ? -16.641 2.289 0.248 1 95.44 99 SER A O 1
ATOM 792 N N . SER A 1 100 ? -15.117 0.673 0.107 1 96 100 SER A N 1
ATOM 793 C CA . SER A 1 100 ? -14.781 0.697 1.527 1 96 100 SER A CA 1
ATOM 794 C C . SER A 1 100 ? -14.297 2.078 1.958 1 96 100 SER A C 1
ATOM 796 O O . SER A 1 100 ? -14.75 2.613 2.971 1 96 100 SER A O 1
ATOM 798 N N . PHE A 1 101 ? -13.477 2.691 1.197 1 95.38 101 PHE A N 1
ATOM 799 C CA . PHE A 1 101 ? -12.922 3.988 1.559 1 95.38 101 PHE A CA 1
ATOM 800 C C . PHE A 1 101 ? -13.93 5.102 1.312 1 95.38 101 PHE A C 1
ATOM 802 O O . PHE A 1 101 ? -13.938 6.105 2.025 1 95.38 101 PHE A O 1
ATOM 809 N N . ASP A 1 102 ? -14.75 4.992 0.285 1 95.44 102 ASP A N 1
ATOM 810 C CA . ASP A 1 102 ? -15.852 5.934 0.116 1 95.44 102 ASP A CA 1
ATOM 811 C C . ASP A 1 102 ? -16.766 5.938 1.342 1 95.44 102 ASP A C 1
ATOM 813 O O . ASP A 1 102 ? -17.172 7.004 1.814 1 95.44 102 ASP A O 1
ATOM 817 N N . MET A 1 103 ? -17.062 4.82 1.751 1 93.69 103 MET A N 1
ATOM 818 C CA . MET A 1 103 ? -17.891 4.688 2.941 1 93.69 103 MET A CA 1
ATOM 819 C C . MET A 1 103 ? -17.219 5.32 4.152 1 93.69 103 MET A C 1
ATOM 821 O O . MET A 1 103 ? -17.875 6.004 4.945 1 93.69 103 MET A O 1
ATOM 825 N N . LEU A 1 104 ? -15.953 5.035 4.34 1 92.62 104 LEU A N 1
ATOM 826 C CA . LEU A 1 104 ? -15.203 5.625 5.441 1 92.62 104 LEU A CA 1
ATOM 827 C C . LEU A 1 104 ? -15.25 7.148 5.375 1 92.62 104 LEU A C 1
ATOM 829 O O . LEU A 1 104 ? -15.492 7.809 6.391 1 92.62 104 LEU A O 1
ATOM 833 N N . ARG A 1 105 ? -15.055 7.719 4.281 1 90.44 105 ARG A N 1
ATOM 834 C CA . ARG A 1 105 ? -15.07 9.164 4.094 1 90.44 105 ARG A CA 1
ATOM 835 C C . ARG A 1 105 ? -16.438 9.742 4.438 1 90.44 105 ARG A C 1
ATOM 837 O O . ARG A 1 105 ? -16.531 10.789 5.082 1 90.44 105 ARG A O 1
ATOM 844 N N . GLU A 1 106 ? -17.438 9.102 3.977 1 91.12 106 GLU A N 1
ATOM 845 C CA . GLU A 1 106 ? -18.797 9.547 4.25 1 91.12 106 GLU A CA 1
ATOM 846 C C . GLU A 1 106 ? -19.109 9.492 5.742 1 91.12 106 GLU A C 1
ATOM 848 O O . GLU A 1 106 ? -19.734 10.406 6.285 1 91.12 106 GLU A O 1
ATOM 853 N N . SER A 1 107 ? -18.688 8.453 6.336 1 88.75 107 SER A N 1
ATOM 854 C CA . SER A 1 107 ? -18.906 8.289 7.766 1 88.75 107 SER A CA 1
ATOM 855 C C . SER A 1 107 ? -18.172 9.352 8.57 1 88.75 107 SER A C 1
ATOM 857 O O . SER A 1 107 ? -18.719 9.898 9.531 1 88.75 107 SER A O 1
ATOM 859 N N . GLN A 1 108 ? -17.016 9.602 8.219 1 86.44 108 GLN A N 1
ATOM 860 C CA . GLN A 1 108 ? -16.234 10.641 8.883 1 86.44 108 GLN A CA 1
ATOM 861 C C . GLN A 1 108 ? -16.875 12.008 8.719 1 86.44 108 GLN A C 1
ATOM 863 O O . GLN A 1 108 ? -16.891 12.812 9.656 1 86.44 108 GLN A O 1
ATOM 868 N N . SER A 1 109 ? -17.391 12.242 7.551 1 85.81 109 SER A N 1
ATOM 869 C CA . SER A 1 109 ? -18.094 13.5 7.312 1 85.81 109 SER A CA 1
ATOM 870 C C . SER A 1 109 ? -19.359 13.594 8.156 1 85.81 109 SER A C 1
ATOM 872 O O . SER A 1 109 ? -19.656 14.648 8.719 1 85.81 109 SER A O 1
ATOM 874 N N . LYS A 1 110 ? -20.094 12.562 8.227 1 87.5 110 LYS A N 1
ATOM 875 C CA . LYS A 1 110 ? -21.328 12.523 9 1 87.5 110 LYS A CA 1
ATOM 876 C C . LYS A 1 110 ? -21.031 12.664 10.492 1 87.5 110 LYS A C 1
ATOM 878 O O . LYS A 1 110 ? -21.781 13.336 11.219 1 87.5 110 LYS A O 1
ATOM 883 N N . LEU A 1 111 ? -20.047 11.953 10.953 1 81.31 111 LEU A N 1
ATOM 884 C CA . LEU A 1 111 ? -19.672 12.062 12.359 1 81.31 111 LEU A CA 1
ATOM 885 C C . LEU A 1 111 ? -19.266 13.492 12.711 1 81.31 111 LEU A C 1
ATOM 887 O O . LEU A 1 111 ? -19.672 14.016 13.75 1 81.31 111 LEU A O 1
ATOM 891 N N . MET A 1 112 ? -18.562 14.102 11.898 1 80.75 112 MET A N 1
ATOM 892 C CA . MET A 1 112 ? -18.172 15.5 12.102 1 80.75 112 MET A CA 1
ATOM 893 C C . MET A 1 112 ? -19.406 16.406 12.109 1 80.75 112 MET A C 1
ATOM 895 O O . MET A 1 112 ? -19.5 17.312 12.938 1 80.75 112 MET A O 1
ATOM 899 N N . GLU A 1 113 ? -20.359 16.078 11.227 1 83.06 113 GLU A N 1
ATOM 900 C CA . GLU A 1 113 ? -21.609 16.844 11.172 1 83.06 113 GLU A CA 1
ATOM 901 C C . GLU A 1 113 ? -22.438 16.641 12.43 1 83.06 113 GLU A C 1
ATOM 903 O O . GLU A 1 113 ? -23 17.594 12.969 1 83.06 113 GLU A O 1
ATOM 908 N N . ASN A 1 114 ? -22.516 15.414 12.805 1 81.19 114 ASN A N 1
ATOM 909 C CA . ASN A 1 114 ? -23.266 15.102 14.008 1 81.19 114 ASN A CA 1
ATOM 910 C C . ASN A 1 114 ? -22.594 15.664 15.258 1 81.19 114 ASN A C 1
ATOM 912 O O . ASN A 1 114 ? -23.281 16.125 16.188 1 81.19 114 ASN A O 1
ATOM 916 N N . MET A 1 115 ? -21.344 15.547 15.375 1 76.06 115 MET A N 1
ATOM 917 C CA . MET A 1 115 ? -20.609 16.141 16.484 1 76.06 115 MET A CA 1
ATOM 918 C C . MET A 1 115 ? -20.828 17.641 16.547 1 76.06 115 MET A C 1
ATOM 920 O O . MET A 1 115 ? -20.984 18.203 17.625 1 76.06 115 MET A O 1
ATOM 924 N N . ASN A 1 116 ? -20.906 18.109 15.414 1 75.5 116 ASN A N 1
ATOM 925 C CA . ASN A 1 116 ? -21.203 19.531 15.336 1 75.5 116 ASN A CA 1
ATOM 926 C C . ASN A 1 116 ? -22.656 19.828 15.703 1 75.5 116 ASN A C 1
ATOM 928 O O . ASN A 1 116 ? -22.953 20.875 16.281 1 75.5 116 ASN A O 1
ATOM 932 N N . ALA A 1 117 ? -23.438 18.781 15.391 1 71.5 117 ALA A N 1
ATOM 933 C CA . ALA A 1 117 ? -24.859 18.938 15.68 1 71.5 117 ALA A CA 1
ATOM 934 C C . ALA A 1 117 ? -25.172 18.594 17.141 1 71.5 117 ALA A C 1
ATOM 936 O O . ALA A 1 117 ? -26.062 19.188 17.75 1 71.5 117 ALA A O 1
ATOM 937 N N . MET A 1 118 ? -24.578 17.438 17.578 1 62.5 118 MET A N 1
ATOM 938 C CA . MET A 1 118 ? -24.828 16.984 18.953 1 62.5 118 MET A CA 1
ATOM 939 C C . MET A 1 118 ? -24.109 17.891 19.953 1 62.5 118 MET A C 1
ATOM 941 O O . MET A 1 118 ? -24.359 17.828 21.156 1 62.5 118 MET A O 1
ATOM 945 N N . ASN A 1 119 ? -23.062 18.469 19.516 1 58.22 119 ASN A N 1
ATOM 946 C CA . ASN A 1 119 ? -22.594 19.453 20.5 1 58.22 119 ASN A CA 1
ATOM 947 C C . ASN A 1 119 ? -23.672 20.453 20.859 1 58.22 119 ASN A C 1
ATOM 949 O O . ASN A 1 119 ? -23.781 21.516 20.219 1 58.22 119 ASN A O 1
ATOM 953 N N . PRO A 1 120 ? -24.641 19.953 21.469 1 56.31 120 PRO A N 1
ATOM 954 C CA . PRO A 1 120 ? -25.781 20.766 21.938 1 56.31 120 PRO A CA 1
ATOM 955 C C . PRO A 1 120 ? -25.344 22.094 22.547 1 56.31 120 PRO A C 1
ATOM 957 O O . PRO A 1 120 ? -26.078 23.078 22.484 1 56.31 120 PRO A O 1
ATOM 960 N N . MET A 1 121 ? -24.344 21.984 23.344 1 54.38 121 MET A N 1
ATOM 961 C CA . MET A 1 121 ? -23.891 23.203 24.016 1 54.38 121 MET A CA 1
ATOM 962 C C . MET A 1 121 ? -23.531 24.281 23 1 54.38 121 MET A C 1
ATOM 964 O O . MET A 1 121 ? -23.734 25.469 23.25 1 54.38 121 MET A O 1
ATOM 968 N N . ALA A 1 122 ? -23 23.953 21.859 1 52.53 122 ALA A N 1
ATOM 969 C CA . ALA A 1 122 ? -22.609 24.891 20.812 1 52.53 122 ALA A CA 1
ATOM 970 C C . ALA A 1 122 ? -23.828 25.391 20.031 1 52.53 122 ALA A C 1
ATOM 972 O O . ALA A 1 122 ? -23.797 26.469 19.453 1 52.53 122 ALA A O 1
ATOM 973 N N . GLN A 1 123 ? -24.875 24.562 19.953 1 53.69 123 GLN A N 1
ATOM 974 C CA . GLN A 1 123 ? -26.094 24.953 19.266 1 53.69 123 GLN A CA 1
ATOM 975 C C . GLN A 1 123 ? -27.141 25.5 20.234 1 53.69 123 GLN A C 1
ATOM 977 O O . GLN A 1 123 ? -28.219 25.953 19.812 1 53.69 123 GLN A O 1
ATOM 982 N N . MET A 1 124 ? -26.953 25.422 21.484 1 54.16 124 MET A N 1
ATOM 983 C CA . MET A 1 124 ? -27.906 25.969 22.438 1 54.16 124 MET A CA 1
ATOM 984 C C . MET A 1 124 ? -28 27.5 22.312 1 54.16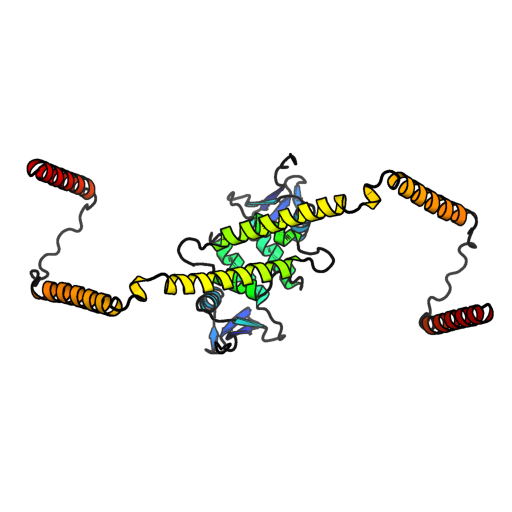 124 MET A C 1
ATOM 986 O O . MET A 1 124 ? -26.969 28.172 22.203 1 54.16 124 MET A O 1
ATOM 990 N N . PRO A 1 125 ? -29.078 28.109 22.172 1 51.38 125 PRO A N 1
ATOM 991 C CA . PRO A 1 125 ? -29.359 29.547 22.25 1 51.38 125 PRO A CA 1
ATOM 992 C C . PRO A 1 125 ? -28.938 30.172 23.578 1 51.38 125 PRO A C 1
ATOM 994 O O . PRO A 1 125 ? -29.359 29.719 24.641 1 51.38 125 PRO A O 1
ATOM 997 N N . GLY A 1 126 ? -27.625 30.797 23.688 1 59.56 126 GLY A N 1
ATOM 998 C CA . GLY A 1 126 ? -26.938 31.375 24.828 1 59.56 126 GLY A CA 1
ATOM 999 C C . GLY A 1 126 ? -25.531 30.828 25.016 1 59.56 126 GLY A C 1
ATOM 1000 O O . GLY A 1 126 ? -24.75 31.375 25.797 1 59.56 126 GLY A O 1
ATOM 1001 N N . PHE A 1 127 ? -25.266 29.859 24.531 1 61.12 127 PHE A N 1
ATOM 1002 C CA . PHE A 1 127 ? -23.953 29.234 24.719 1 61.12 127 PHE A CA 1
ATOM 1003 C C . PHE A 1 127 ? -22.859 30.062 24.047 1 61.12 127 PHE A C 1
ATOM 1005 O O . PHE A 1 127 ? -21.766 30.188 24.594 1 61.12 127 PHE A O 1
ATOM 1012 N N . GLU A 1 128 ? -23.188 30.484 22.891 1 61.91 128 GLU A N 1
ATOM 1013 C CA . GLU A 1 128 ? -22.281 31.453 22.312 1 61.91 128 GLU A CA 1
ATOM 1014 C C . GLU A 1 128 ? -22.109 32.688 23.219 1 61.91 128 GLU A C 1
ATOM 1016 O O . GLU A 1 128 ? -21.016 33.188 23.375 1 61.91 128 GLU A O 1
ATOM 1021 N N . ALA A 1 129 ? -23.234 33 23.734 1 67.19 129 ALA A N 1
ATOM 1022 C CA . ALA A 1 129 ? -23.188 34.062 24.719 1 67.19 129 ALA A CA 1
ATOM 1023 C C . ALA A 1 129 ? -22.453 33.656 25.969 1 67.19 129 ALA A C 1
ATOM 1025 O O . ALA A 1 129 ? -21.672 34.438 26.547 1 67.19 129 ALA A O 1
ATOM 1026 N N . LEU A 1 130 ? -22.578 32.438 26.375 1 62.97 130 LEU A N 1
ATOM 1027 C CA . LEU A 1 130 ? -21.859 31.891 27.531 1 62.97 130 LEU A CA 1
ATOM 1028 C C . LEU A 1 130 ? -20.391 31.672 27.203 1 62.97 130 LEU A C 1
ATOM 1030 O O . LEU A 1 130 ? -19.516 31.969 28.016 1 62.97 130 LEU A O 1
ATOM 1034 N N . LYS A 1 131 ? -20.094 31.219 26.094 1 68 131 LYS A N 1
ATOM 1035 C CA . LYS A 1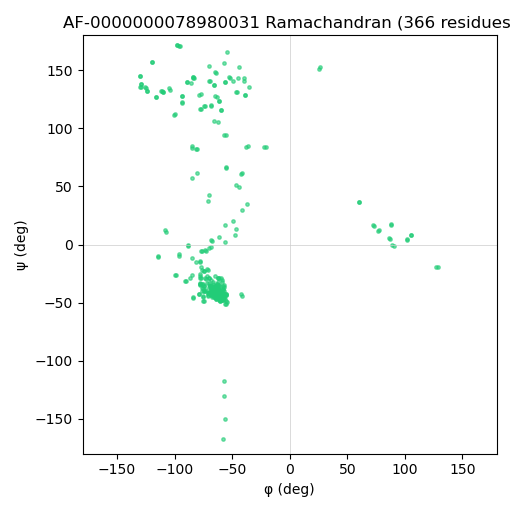 131 ? -18.703 31.109 25.641 1 68 131 LYS A CA 1
ATOM 1036 C C . LYS A 1 131 ? -18.047 32.469 25.531 1 68 131 LYS A C 1
ATOM 1038 O O . LYS A 1 131 ? -16.891 32.656 25.938 1 68 131 LYS A O 1
ATOM 1043 N N . ALA A 1 132 ? -18.766 33.375 24.953 1 70.38 132 ALA A N 1
ATOM 1044 C CA . ALA A 1 132 ? -18.281 34.75 24.906 1 70.38 132 ALA A CA 1
ATOM 1045 C C . ALA A 1 132 ? -18.125 35.344 26.312 1 70.38 132 ALA A C 1
ATOM 1047 O O . ALA A 1 132 ? -17.156 36.062 26.594 1 70.38 132 ALA A O 1
ATOM 1048 N N . GLN A 1 133 ? -19.016 34.969 27.172 1 68.94 133 GLN A N 1
ATOM 1049 C CA . GLN A 1 133 ? -18.953 35.406 28.578 1 68.94 133 GLN A CA 1
ATOM 1050 C C . GLN A 1 133 ? -17.875 34.625 29.328 1 68.94 133 GLN A C 1
ATOM 1052 O O . GLN A 1 133 ? -17.141 35.188 30.141 1 68.94 133 GLN A O 1
ATOM 1057 N N . GLN A 1 134 ? -17.688 33.469 29.016 1 68.69 134 GLN A N 1
ATOM 1058 C CA . GLN A 1 134 ? -16.609 32.656 29.609 1 68.69 134 GLN A CA 1
ATOM 1059 C C . GLN A 1 134 ? -15.242 33.125 29.109 1 68.69 134 GLN A C 1
ATOM 1061 O O . GLN A 1 134 ? -14.297 33.25 29.891 1 68.69 134 GLN A O 1
ATOM 1066 N N . GLU A 1 135 ? -15.133 33.375 27.906 1 69.94 135 GLU A N 1
ATOM 1067 C CA . GLU A 1 135 ? -13.898 33.938 27.375 1 69.94 135 GLU A CA 1
ATOM 1068 C C . GLU A 1 135 ? -13.656 35.344 27.922 1 69.94 135 GLU A C 1
ATOM 1070 O O . GLU A 1 135 ? -12.523 35.719 28.25 1 69.94 135 GLU A O 1
ATOM 1075 N N . ALA A 1 136 ? -14.734 36.094 28.016 1 66.75 136 ALA A N 1
ATOM 1076 C CA . ALA A 1 136 ? -14.633 37.406 28.625 1 66.75 136 ALA A CA 1
ATOM 1077 C C . ALA A 1 136 ? -14.305 37.312 30.109 1 66.75 136 ALA A C 1
ATOM 1079 O O . ALA A 1 136 ? -13.523 38.094 30.641 1 66.75 136 ALA A O 1
ATOM 1080 N N . PHE A 1 137 ? -14.773 36.281 30.734 1 69.81 137 PHE A N 1
ATOM 1081 C CA . PHE A 1 137 ? -14.484 36.031 32.156 1 69.81 137 PHE A CA 1
ATOM 1082 C C . PHE A 1 137 ? -13.055 35.531 32.312 1 69.81 137 PHE A C 1
ATOM 1084 O O . PHE A 1 137 ? -12.328 36.031 33.188 1 69.81 137 PHE A O 1
ATOM 1091 N N . ILE A 1 138 ? -12.625 34.719 31.469 1 67.56 138 ILE A N 1
ATOM 1092 C CA . ILE A 1 138 ? -11.242 34.25 31.5 1 67.56 138 ILE A CA 1
ATOM 1093 C C . ILE A 1 138 ? -10.297 35.375 31.109 1 67.56 138 ILE A C 1
ATOM 1095 O O . ILE A 1 138 ? -9.266 35.562 31.75 1 67.56 138 ILE A O 1
ATOM 1099 N N . ARG A 1 139 ? -10.594 36.188 30.25 1 68.12 139 ARG A N 1
ATOM 1100 C CA . ARG A 1 139 ? -9.812 37.375 29.891 1 68.12 139 ARG A CA 1
ATOM 1101 C C . ARG A 1 139 ? -9.82 38.406 31 1 68.12 139 ARG A C 1
ATOM 1103 O O . ARG A 1 139 ? -8.797 39.031 31.297 1 68.12 139 ARG A O 1
ATOM 1110 N N . ALA A 1 140 ? -10.93 38.531 31.594 1 63.62 140 ALA A N 1
ATOM 1111 C CA . ALA A 1 140 ? -11.039 39.469 32.719 1 63.62 140 ALA A CA 1
ATOM 1112 C C . ALA A 1 140 ? -10.305 38.938 33.938 1 63.62 140 ALA A C 1
ATOM 1114 O O . ALA A 1 140 ? -9.648 39.688 34.656 1 63.62 140 ALA A O 1
ATOM 1115 N N . MET A 1 141 ? -10.289 37.656 34.094 1 61.69 141 MET A N 1
ATOM 1116 C CA . MET A 1 141 ? -9.555 37.031 35.219 1 61.69 141 MET A CA 1
ATOM 1117 C C . MET A 1 141 ? -8.062 36.969 34.906 1 61.69 141 MET A C 1
ATOM 1119 O O . MET A 1 141 ? -7.227 37.219 35.75 1 61.69 141 MET A O 1
ATOM 1123 N N . THR A 1 142 ? -7.832 36.625 33.781 1 62.09 142 THR A N 1
ATOM 1124 C CA . THR A 1 142 ? -6.426 36.594 33.406 1 62.09 142 THR A CA 1
ATOM 1125 C C . THR A 1 142 ? -5.914 38 33.156 1 62.09 142 THR A C 1
ATOM 1127 O O . THR A 1 142 ? -4.75 38.312 33.406 1 62.09 142 THR A O 1
ATOM 1130 N N . GLY A 1 143 ? -6.668 38.781 32.562 1 58.69 143 GLY A N 1
ATOM 1131 C CA . GLY A 1 143 ? -6.293 40.188 32.469 1 58.69 143 GLY A CA 1
ATOM 1132 C C . GLY A 1 143 ? -6.266 40.906 33.812 1 58.69 143 GLY A C 1
ATOM 1133 O O . GLY A 1 143 ? -5.457 41.812 34 1 58.69 143 GLY A O 1
ATOM 1134 N N . GLY A 1 144 ? -7.285 40.688 34.719 1 52.22 144 GLY A N 1
ATOM 1135 C CA . GLY A 1 144 ? -7.211 41.219 36.062 1 52.22 144 GLY A CA 1
ATOM 1136 C C . GLY A 1 144 ? -6.09 40.625 36.906 1 52.22 144 GLY A C 1
ATOM 1137 O O . GLY A 1 144 ? -5.5 41.312 37.75 1 52.22 144 GLY A O 1
ATOM 1138 N N . LEU A 1 145 ? -5.914 39.281 36.844 1 46.34 145 LEU A N 1
ATOM 1139 C CA . LEU A 1 145 ? -4.766 38.75 37.562 1 46.34 145 LEU A CA 1
ATOM 1140 C C . LEU A 1 145 ? -3.463 39.156 36.875 1 46.34 145 LEU A C 1
ATOM 1142 O O . LEU A 1 145 ? -2.385 39 37.469 1 46.34 145 LEU A O 1
ATOM 1146 N N . GLY A 1 146 ? -3.473 39.344 35.625 1 47.25 146 GLY A N 1
ATOM 1147 C CA . GLY A 1 146 ? -2.24 39.812 35.031 1 47.25 146 GLY A CA 1
ATOM 1148 C C . GLY A 1 146 ? -1.82 41.188 35.562 1 47.25 146 GLY A C 1
ATOM 1149 O O . GLY A 1 146 ? -0.658 41.562 35.438 1 47.25 146 GLY A O 1
ATOM 1150 N N . SER A 1 147 ? -2.752 42.062 35.906 1 44.91 147 SER A N 1
ATOM 1151 C CA . SER A 1 147 ? -2.242 43.344 36.375 1 44.91 147 SER A CA 1
ATOM 1152 C C . SER A 1 147 ? -1.675 43.219 37.781 1 44.91 147 SER A C 1
ATOM 1154 O O . SER A 1 147 ? -0.785 44 38.156 1 44.91 147 SER A O 1
ATOM 1156 N N . THR A 1 148 ? -2.25 42.5 38.688 1 40.47 148 THR A N 1
ATOM 1157 C CA . THR A 1 148 ? -1.682 42.594 40.031 1 40.47 148 THR A CA 1
ATOM 1158 C C . THR A 1 148 ? -0.522 41.594 40.188 1 40.47 148 THR A C 1
ATOM 1160 O O . THR A 1 148 ? 0.125 41.562 41.25 1 40.47 148 THR A O 1
ATOM 1163 N N . TRP A 1 149 ? -0.492 40.469 39.5 1 39.5 149 TRP A N 1
ATOM 1164 C CA . TRP A 1 149 ? 0.687 39.625 39.688 1 39.5 149 TRP A CA 1
ATOM 1165 C C . TRP A 1 149 ? 1.918 40.281 39.062 1 39.5 149 TRP A C 1
ATOM 1167 O O . TRP A 1 149 ? 2.154 40.156 37.844 1 39.5 149 TRP A O 1
ATOM 1177 N N . SER A 1 150 ? 2.027 41.562 39.281 1 36.69 150 SER A N 1
ATOM 1178 C CA . SER A 1 150 ? 3.357 42.125 39.062 1 36.69 150 SER A CA 1
ATOM 1179 C C . SER A 1 150 ? 4.426 41.25 39.719 1 36.69 150 SER A C 1
ATOM 1181 O O . SER A 1 150 ? 4.598 41.281 40.938 1 36.69 150 SER A O 1
ATOM 1183 N N . GLY A 1 151 ? 4.418 39.906 39.438 1 35.5 151 GLY A N 1
ATOM 1184 C CA . GLY A 1 151 ? 5.523 39.125 39.969 1 35.5 151 GLY A CA 1
ATOM 1185 C C . GLY A 1 151 ? 6.832 39.906 39.969 1 35.5 151 GLY A C 1
ATOM 1186 O O . GLY A 1 151 ? 7.012 40.875 39.25 1 35.5 151 GLY A O 1
ATOM 1187 N N . PRO A 1 152 ? 7.488 39.781 41.062 1 37.06 152 PRO A N 1
ATOM 1188 C CA . PRO A 1 152 ? 8.789 40.438 41.281 1 37.06 152 PRO A CA 1
ATOM 1189 C C . PRO A 1 152 ? 9.719 40.281 40.062 1 37.06 152 PRO A C 1
ATOM 1191 O O . PRO A 1 152 ? 9.523 39.375 39.25 1 37.06 152 PRO A O 1
ATOM 1194 N N . GLY A 1 153 ? 10.453 41.156 39.719 1 34.69 153 GLY A N 1
ATOM 1195 C CA . GLY A 1 153 ? 11.469 41.406 38.688 1 34.69 153 GLY A CA 1
ATOM 1196 C C . GLY A 1 153 ? 12.406 40.219 38.531 1 34.69 153 GLY A C 1
ATOM 1197 O O . GLY A 1 153 ? 12.461 39.312 39.375 1 34.69 153 GLY A O 1
ATOM 1198 N N . LYS A 1 154 ? 12.992 40 37.406 1 33.91 154 LYS A N 1
ATOM 1199 C CA . LYS A 1 154 ? 13.938 39.156 36.688 1 33.91 154 LYS A CA 1
ATOM 1200 C C . LYS A 1 154 ? 15.141 38.844 37.594 1 33.91 154 LYS A C 1
ATOM 1202 O O . LYS A 1 154 ? 16.203 38.469 37.094 1 33.91 154 LYS A O 1
ATOM 1207 N N . GLU A 1 155 ? 14.977 38.781 38.969 1 31.23 155 GLU A N 1
ATOM 1208 C CA . GLU A 1 155 ? 16.312 38.562 39.5 1 31.23 155 GLU A CA 1
ATOM 1209 C C . GLU A 1 155 ? 16.953 37.281 38.938 1 31.23 155 GLU A C 1
ATOM 1211 O O . GLU A 1 155 ? 16.25 36.438 38.375 1 31.23 155 GLU A O 1
ATOM 1216 N N . GLY A 1 156 ? 18.109 36.781 39.531 1 31.88 156 GLY A N 1
ATOM 1217 C CA . GLY A 1 156 ? 19.328 36.062 39.188 1 31.88 156 GLY A CA 1
ATOM 1218 C C . GLY A 1 156 ? 19.094 34.625 38.812 1 31.88 156 GLY A C 1
ATOM 1219 O O . GLY A 1 156 ? 18.031 34.062 39.094 1 31.88 156 GLY A O 1
ATOM 1220 N N . GLU A 1 157 ? 19.922 33.969 38 1 32.75 157 GLU A N 1
ATOM 1221 C CA . GLU A 1 157 ? 20.25 32.781 37.188 1 32.75 157 GLU A CA 1
ATOM 1222 C C . GLU A 1 157 ? 20.203 31.531 38.062 1 32.75 157 GLU A C 1
ATOM 1224 O O . GLU A 1 157 ? 21.234 30.969 38.406 1 32.75 157 GLU A O 1
ATOM 1229 N N . GLY A 1 158 ? 19.562 31.562 39.312 1 29.58 158 GLY A N 1
ATOM 1230 C CA . GLY A 1 158 ? 20 30.484 40.188 1 29.58 158 GLY A CA 1
ATOM 1231 C C . GLY A 1 158 ? 19.844 29.109 39.531 1 29.58 158 GLY A C 1
ATOM 1232 O O . GLY A 1 158 ? 19.141 28.969 38.531 1 29.58 158 GLY A O 1
ATOM 1233 N N . ASP A 1 159 ? 20.516 28.047 40.156 1 31.19 159 ASP A N 1
ATOM 1234 C CA . ASP A 1 159 ? 20.938 26.672 39.906 1 31.19 159 ASP A CA 1
ATOM 1235 C C . ASP A 1 159 ? 19.734 25.75 39.75 1 31.19 159 ASP A C 1
ATOM 1237 O O . ASP A 1 159 ? 18.812 25.781 40.562 1 31.19 159 ASP A O 1
ATOM 1241 N N . LYS A 1 160 ? 19.375 25.281 38.625 1 32.31 160 LYS A N 1
ATOM 1242 C CA . LYS A 1 160 ? 18.422 24.391 37.969 1 32.31 160 LYS A CA 1
ATOM 1243 C C . LYS A 1 160 ? 18.328 23.047 38.688 1 32.31 160 LYS A C 1
ATOM 1245 O O . LYS A 1 160 ? 17.812 22.078 38.125 1 32.31 160 LYS A O 1
ATOM 1250 N N . GLY A 1 161 ? 19.016 23 39.906 1 31.78 161 GLY A N 1
ATOM 1251 C CA . GLY A 1 161 ? 19.375 21.625 40.219 1 31.78 161 GLY A CA 1
ATOM 1252 C C . GLY A 1 161 ? 18.172 20.703 40.281 1 31.78 161 GLY A C 1
ATOM 1253 O O . GLY A 1 161 ? 17.047 21.125 40.031 1 31.78 161 GLY A O 1
ATOM 1254 N N . GLU A 1 162 ? 18.047 19.781 41.531 1 36.31 162 GLU A N 1
ATOM 1255 C CA . GLU A 1 162 ? 17.578 18.422 41.812 1 36.31 162 GLU A CA 1
ATOM 1256 C C . GLU A 1 162 ? 16.078 18.391 42.031 1 36.31 162 GLU A C 1
ATOM 1258 O O . GLU A 1 162 ? 15.594 18.781 43.094 1 36.31 162 GLU A O 1
ATOM 1263 N N . GLN A 1 163 ? 15.242 18.781 41.219 1 36.34 163 GLN A N 1
ATOM 1264 C CA . GLN A 1 163 ? 13.805 19 41.281 1 36.34 163 GLN A CA 1
ATOM 1265 C C . GLN A 1 163 ? 13.062 17.703 41.594 1 36.34 163 GLN A C 1
ATOM 1267 O O . GLN A 1 163 ? 11.844 17.625 41.406 1 36.34 163 GLN A O 1
ATOM 1272 N N . GLY A 1 164 ? 13.844 16.672 41.875 1 40.72 164 GLY A N 1
ATOM 1273 C CA . GLY A 1 164 ? 13.242 15.359 42.031 1 40.72 164 GLY A CA 1
ATOM 1274 C C . GLY A 1 164 ? 12.281 15.266 43.188 1 40.72 164 GLY A C 1
ATOM 1275 O O . GLY A 1 164 ? 11.531 14.297 43.312 1 40.72 164 GLY A O 1
ATOM 1276 N N . GLU A 1 165 ? 12.656 15.945 44.312 1 44 165 GLU A N 1
ATOM 1277 C CA . GLU A 1 165 ? 12.086 15.633 45.625 1 44 165 GLU A CA 1
ATOM 1278 C C . GLU A 1 165 ? 10.625 16.062 45.719 1 44 165 GLU A C 1
ATOM 1280 O O . GLU A 1 165 ? 10.016 16 46.781 1 44 165 GLU A O 1
ATOM 1285 N N . ASP A 1 166 ? 10.148 16.672 44.688 1 48.41 166 ASP A N 1
ATOM 1286 C CA . ASP A 1 166 ? 8.992 17.547 44.781 1 48.41 166 ASP A CA 1
ATOM 1287 C C . ASP A 1 166 ? 7.703 16.75 44.906 1 48.41 166 ASP A C 1
ATOM 1289 O O . ASP A 1 166 ? 6.66 17.297 45.281 1 48.41 166 ASP A O 1
ATOM 1293 N N . LEU A 1 167 ? 7.777 15.539 44.469 1 54.19 167 LEU A N 1
ATOM 1294 C CA . LEU A 1 167 ? 6.5 14.836 44.438 1 54.19 167 LEU A CA 1
ATOM 1295 C C . LEU A 1 167 ? 5.996 14.516 45.812 1 54.19 167 LEU A C 1
ATOM 1297 O O . LEU A 1 167 ? 4.801 14.641 46.094 1 54.19 167 LEU A O 1
ATOM 1301 N N . ASP A 1 168 ? 6.941 14.055 46.719 1 55.12 168 ASP A N 1
ATOM 1302 C CA . ASP A 1 168 ? 6.598 13.633 48.062 1 55.12 168 ASP A CA 1
ATOM 1303 C C . ASP A 1 168 ? 6.062 14.805 48.875 1 55.12 168 ASP A C 1
ATOM 1305 O O . ASP A 1 168 ? 5.133 14.641 49.688 1 55.12 168 ASP A O 1
ATOM 1309 N N . ASP A 1 169 ? 6.68 15.938 48.656 1 59.47 169 ASP A N 1
ATOM 1310 C CA . ASP A 1 169 ? 6.289 17.141 49.375 1 59.47 169 ASP A CA 1
ATOM 1311 C C . ASP A 1 169 ? 4.875 17.578 49 1 59.47 169 ASP A C 1
ATOM 1313 O O . ASP A 1 169 ? 4.113 18.031 49.844 1 59.47 169 ASP A O 1
ATOM 1317 N N . ILE A 1 170 ? 4.648 17.375 47.781 1 59.06 170 ILE A N 1
ATOM 1318 C CA . ILE A 1 170 ? 3.316 17.703 47.281 1 59.06 170 ILE A CA 1
ATOM 1319 C C . ILE A 1 170 ? 2.281 16.797 47.938 1 59.06 170 ILE A C 1
ATOM 1321 O O . ILE A 1 170 ? 1.222 17.25 48.344 1 59.06 170 ILE A O 1
ATOM 1325 N N . LYS A 1 171 ? 2.564 15.57 48.094 1 63.69 171 LYS A N 1
ATOM 1326 C CA . LYS A 1 171 ? 1.698 14.602 48.75 1 63.69 171 LYS A CA 1
ATOM 1327 C C . LYS A 1 171 ? 1.465 14.977 50.219 1 63.69 171 LYS A C 1
ATOM 1329 O O . LYS A 1 171 ? 0.34 14.883 50.719 1 63.69 171 LYS A O 1
ATOM 1334 N N . LYS A 1 172 ? 2.506 15.445 50.812 1 66.06 172 LYS A N 1
ATOM 1335 C CA . LYS A 1 172 ? 2.428 15.828 52.219 1 66.06 172 LYS A CA 1
ATOM 1336 C C . LYS A 1 172 ? 1.522 17.047 52.406 1 66.06 172 LYS A C 1
ATOM 1338 O O . LYS A 1 172 ? 0.736 17.094 53.375 1 66.06 172 LYS A O 1
ATOM 1343 N N . GLN A 1 173 ? 1.65 17.938 51.469 1 59.94 173 GLN A N 1
ATOM 1344 C CA . GLN A 1 173 ? 0.84 19.156 51.531 1 59.94 173 GLN A CA 1
ATOM 1345 C C . GLN A 1 173 ? -0.638 18.844 51.312 1 59.94 173 GLN A C 1
ATOM 1347 O O . GLN A 1 173 ? -1.502 19.391 52 1 59.94 173 GLN A O 1
ATOM 1352 N N . LEU A 1 174 ? -0.869 17.953 50.375 1 63.22 174 LEU A N 1
ATOM 1353 C CA . LEU A 1 174 ? -2.242 17.547 50.094 1 63.22 174 LEU A CA 1
ATOM 1354 C C . LEU A 1 174 ? -2.848 16.859 51.312 1 63.22 174 LEU A C 1
ATOM 1356 O O . LEU A 1 174 ? -4.008 17.094 51.656 1 63.22 174 LEU A O 1
ATOM 1360 N N . ALA A 1 175 ? -2.113 16 51.969 1 65.44 175 ALA A N 1
ATOM 1361 C CA . ALA A 1 175 ? -2.547 15.289 53.156 1 65.44 175 ALA A CA 1
ATOM 1362 C C . ALA A 1 175 ? -2.85 16.266 54.312 1 65.44 175 ALA A C 1
ATOM 1364 O O . ALA A 1 175 ? -3.824 16.094 55.031 1 65.44 175 ALA A O 1
ATOM 1365 N N . GLU A 1 176 ? -2.006 17.297 54.344 1 66.5 176 GLU A N 1
ATOM 1366 C CA . GLU A 1 176 ? -2.178 18.312 55.375 1 66.5 176 GLU A CA 1
ATOM 1367 C C . GLU A 1 176 ? -3.457 19.109 55.156 1 66.5 176 GLU A C 1
ATOM 1369 O O . GLU A 1 176 ? -4.156 19.453 56.125 1 66.5 176 GLU A O 1
ATOM 1374 N N . LEU A 1 177 ? -3.67 19.344 53.875 1 60.38 177 LEU A N 1
ATOM 1375 C CA . LEU A 1 177 ? -4.883 20.062 53.5 1 60.38 177 LEU A CA 1
ATOM 1376 C C . LEU A 1 177 ? -6.125 19.234 53.812 1 60.38 177 LEU A C 1
ATOM 1378 O O . LEU A 1 177 ? -7.121 19.75 54.312 1 60.38 177 LEU A O 1
ATOM 1382 N N . GLN A 1 178 ? -6.023 17.969 53.5 1 61.69 178 GLN A N 1
ATOM 1383 C CA . GLN A 1 178 ? -7.117 17.047 53.781 1 61.69 178 GLN A CA 1
ATOM 1384 C C . GLN A 1 178 ? -7.379 16.969 55.281 1 61.69 178 GLN A C 1
ATOM 1386 O O . GLN A 1 178 ? -8.531 16.906 55.719 1 61.69 178 GLN A O 1
ATOM 1391 N N . ARG A 1 179 ? -6.375 16.922 56 1 62.31 179 ARG A N 1
ATOM 1392 C CA . ARG A 1 179 ? -6.48 16.875 57.469 1 62.31 179 ARG A CA 1
ATOM 1393 C C . ARG A 1 179 ? -7.164 18.141 58 1 62.31 179 ARG A C 1
ATOM 1395 O O . ARG A 1 179 ? -7.988 18.062 58.906 1 62.31 179 ARG A O 1
ATOM 1402 N N . LYS A 1 180 ? -6.84 19.172 57.438 1 57.59 180 LYS A N 1
ATOM 1403 C CA . LYS A 1 180 ? -7.418 20.438 57.875 1 57.59 180 LYS A CA 1
ATOM 1404 C C . LYS A 1 180 ? -8.898 20.516 57.531 1 57.59 180 LYS A C 1
ATOM 1406 O O . LYS A 1 180 ? -9.695 21.047 58.312 1 57.59 180 LYS A O 1
ATOM 1411 N N . LEU A 1 181 ? -9.219 19.953 56.406 1 56.72 181 LEU A N 1
ATOM 1412 C CA . LEU A 1 181 ? -10.625 19.938 56 1 56.72 181 LEU A CA 1
ATOM 1413 C C . LEU A 1 181 ? -11.438 19.031 56.906 1 56.72 181 LEU A C 1
ATOM 1415 O O . LEU A 1 181 ? -12.586 19.344 57.25 1 56.72 181 LEU A O 1
ATOM 1419 N N . SER A 1 182 ? -10.898 17.922 57.25 1 60.94 182 SER A N 1
ATOM 1420 C CA . SER A 1 182 ? -11.602 17 58.156 1 60.94 182 SER A CA 1
ATOM 1421 C C . SER A 1 182 ? -11.852 17.625 59.5 1 60.94 182 SER A C 1
ATOM 1423 O O . SER A 1 182 ? -12.805 17.234 60.219 1 60.94 182 SER A O 1
ATOM 1425 N N . LYS A 1 183 ? -10.953 18.531 59.844 1 59.12 183 LYS A N 1
ATOM 1426 C CA . LYS A 1 183 ? -11.156 19.141 61.156 1 59.12 183 LYS A CA 1
ATOM 1427 C C . LYS A 1 183 ? -12.266 20.203 61.094 1 59.12 183 LYS A C 1
ATOM 1429 O O . LYS A 1 183 ? -12.852 20.547 62.125 1 59.12 183 LYS A O 1
ATOM 1434 N N . LEU A 1 184 ? -12.414 20.719 59.844 1 57.12 184 LEU A N 1
ATOM 1435 C CA . LEU A 1 184 ? -13.445 21.75 59.781 1 57.12 184 LEU A CA 1
ATOM 1436 C C . LEU A 1 184 ? -14.828 21.125 59.594 1 57.12 184 LEU A C 1
ATOM 1438 O O . LEU A 1 184 ? -15.844 21.781 59.844 1 57.12 184 LEU A O 1
ATOM 1442 N N . SER A 1 185 ? -14.891 19.859 59.281 1 47.16 185 SER A N 1
ATOM 1443 C CA . SER A 1 185 ? -16.219 19.25 59.312 1 47.16 185 SER A CA 1
ATOM 1444 C C . SER A 1 185 ? -16.547 18.703 60.688 1 47.16 185 SER A C 1
ATOM 1446 O O . SER A 1 185 ? -15.656 18.234 61.406 1 47.16 185 SER A O 1
ATOM 1448 N N . MET B 1 1 ? -9.219 -28 12.297 1 30.19 1 MET B N 1
ATOM 1449 C CA . MET B 1 1 ? -8.672 -26.656 12.477 1 30.19 1 MET B CA 1
ATOM 1450 C C . MET B 1 1 ? -7.57 -26.375 11.461 1 30.19 1 MET B C 1
ATOM 1452 O O . MET B 1 1 ? -6.734 -27.234 11.188 1 30.19 1 MET B O 1
ATOM 1456 N N . ALA B 1 2 ? -7.789 -25.781 10.398 1 38.31 2 ALA B N 1
ATOM 1457 C CA . ALA B 1 2 ? -6.773 -25.797 9.344 1 38.31 2 ALA B CA 1
ATOM 1458 C C . ALA B 1 2 ? -5.367 -25.75 9.938 1 38.31 2 ALA B C 1
ATOM 1460 O O . ALA B 1 2 ? -5.098 -24.953 10.844 1 38.31 2 ALA B O 1
ATOM 1461 N N . GLU B 1 3 ? -4.688 -26.609 10.328 1 43.47 3 GLU B N 1
ATOM 1462 C CA . GLU B 1 3 ? -3.346 -26.672 10.898 1 43.47 3 GLU B CA 1
ATOM 1463 C C . GLU B 1 3 ? -2.523 -25.453 10.508 1 43.47 3 GLU B C 1
ATOM 1465 O O . GLU B 1 3 ? -2.359 -25.156 9.32 1 43.47 3 GLU B O 1
ATOM 1470 N N . GLN B 1 4 ? -2.611 -24.312 11.18 1 52.06 4 GLN B N 1
ATOM 1471 C CA . GLN B 1 4 ? -1.946 -23.031 10.977 1 52.06 4 GLN B CA 1
ATOM 1472 C C . GLN B 1 4 ? -0.474 -23.219 10.617 1 52.06 4 GLN B C 1
ATOM 1474 O O . GLN B 1 4 ? 0.352 -23.484 11.5 1 52.06 4 GLN B O 1
ATOM 1479 N N . GLU B 1 5 ? -0.142 -23.891 9.484 1 68.44 5 GLU B N 1
ATOM 1480 C CA . GLU B 1 5 ? 1.206 -24.172 9 1 68.44 5 GLU B CA 1
ATOM 1481 C C . GLU B 1 5 ? 2.137 -22.984 9.242 1 68.44 5 GLU B C 1
ATOM 1483 O O . GLU B 1 5 ? 1.692 -21.828 9.273 1 68.44 5 GLU B O 1
ATOM 1488 N N . LYS B 1 6 ? 3.309 -23.266 9.867 1 87.5 6 LYS B N 1
ATOM 1489 C CA . LYS B 1 6 ? 4.375 -22.312 10.141 1 87.5 6 LYS B CA 1
ATOM 1490 C C . LYS B 1 6 ? 4.672 -21.453 8.914 1 87.5 6 LYS B C 1
ATOM 1492 O O . LYS B 1 6 ? 4.742 -21.953 7.793 1 87.5 6 LYS B O 1
ATOM 1497 N N . PRO B 1 7 ? 4.73 -20.188 9.094 1 94.38 7 PRO B N 1
ATOM 1498 C CA . PRO B 1 7 ? 5.059 -19.312 7.953 1 94.38 7 PRO B CA 1
ATOM 1499 C C . PRO B 1 7 ? 6.391 -19.688 7.301 1 94.38 7 PRO B C 1
ATOM 1501 O O . PRO B 1 7 ? 7.297 -20.172 7.977 1 94.38 7 PRO B O 1
ATOM 1504 N N . LEU B 1 8 ? 6.395 -19.625 6.047 1 96.88 8 LEU B N 1
ATOM 1505 C CA . LEU B 1 8 ? 7.656 -19.766 5.328 1 96.88 8 LEU B CA 1
ATOM 1506 C C . LEU B 1 8 ? 8.625 -18.656 5.711 1 96.88 8 LEU B C 1
ATOM 1508 O O . LEU B 1 8 ? 8.312 -17.469 5.543 1 96.88 8 LEU B O 1
ATOM 1512 N N . LEU B 1 9 ? 9.742 -19.031 6.16 1 97.75 9 LEU B N 1
ATOM 1513 C CA . LEU B 1 9 ? 10.742 -18.062 6.602 1 97.75 9 LEU B CA 1
ATOM 1514 C C . LEU B 1 9 ? 11.719 -17.734 5.473 1 97.75 9 LEU B C 1
ATOM 1516 O O . LEU B 1 9 ? 12.352 -18.625 4.914 1 97.75 9 LEU B O 1
ATOM 1520 N N . ILE B 1 10 ? 11.812 -16.484 5.137 1 98.56 10 ILE B N 1
ATOM 1521 C CA . ILE B 1 10 ? 12.766 -15.961 4.172 1 98.56 10 ILE B CA 1
ATOM 1522 C C . ILE B 1 10 ? 13.797 -15.094 4.891 1 98.56 10 ILE B C 1
ATOM 1524 O O . ILE B 1 10 ? 13.438 -14.227 5.695 1 98.56 10 ILE B O 1
ATOM 1528 N N . LYS B 1 11 ? 15.008 -15.336 4.594 1 98.38 11 LYS B N 1
ATOM 1529 C CA . LYS B 1 11 ? 16.078 -14.57 5.238 1 98.38 11 LYS B CA 1
ATOM 1530 C C . LYS B 1 11 ? 16.75 -13.625 4.25 1 98.38 11 LYS B C 1
ATOM 1532 O O . LYS B 1 11 ? 17.047 -14.016 3.115 1 98.38 11 LYS B O 1
ATOM 1537 N N . ARG B 1 12 ? 16.859 -12.484 4.672 1 98.31 12 ARG B N 1
ATOM 1538 C CA . ARG B 1 12 ? 17.609 -11.492 3.904 1 98.31 12 ARG B CA 1
ATOM 1539 C C . ARG B 1 12 ? 19.062 -11.422 4.375 1 98.31 12 ARG B C 1
ATOM 1541 O O . ARG B 1 12 ? 19.328 -11.195 5.555 1 98.31 12 ARG B O 1
ATOM 1548 N N . TYR B 1 13 ? 20 -11.531 3.484 1 97 13 TYR B N 1
ATOM 1549 C CA . TYR B 1 13 ? 21.422 -11.5 3.799 1 97 13 TYR B CA 1
ATOM 1550 C C . TYR B 1 13 ? 22 -10.117 3.559 1 97 13 TYR B C 1
ATOM 1552 O O . TYR B 1 13 ? 21.312 -9.227 3.057 1 97 13 TYR B O 1
ATOM 1560 N N . ALA B 1 14 ? 23.234 -9.922 3.961 1 95.69 14 ALA B N 1
ATOM 1561 C CA . ALA B 1 14 ? 23.922 -8.633 3.818 1 95.69 14 ALA B CA 1
ATOM 1562 C C . ALA B 1 14 ? 23.984 -8.211 2.355 1 95.69 14 ALA B C 1
ATOM 1564 O O . ALA B 1 14 ? 23.984 -7.016 2.049 1 95.69 14 ALA B O 1
ATOM 1565 N N . SER B 1 15 ? 24.031 -9.102 1.426 1 94.5 15 SER B N 1
ATOM 1566 C CA . SER B 1 15 ? 24.062 -8.828 -0.007 1 94.5 15 SER B CA 1
ATOM 1567 C C . SER B 1 15 ? 22.688 -8.352 -0.5 1 94.5 15 SER B C 1
ATOM 1569 O O . SER B 1 15 ? 22.547 -7.973 -1.663 1 94.5 15 SER B O 1
ATOM 1571 N N . ARG B 1 16 ? 21.703 -8.359 0.337 1 94.81 16 ARG B N 1
ATOM 1572 C CA . ARG B 1 16 ? 20.328 -7.961 0.05 1 94.81 16 ARG B CA 1
ATOM 1573 C C . ARG B 1 16 ? 19.594 -9.055 -0.717 1 94.81 16 ARG B C 1
ATOM 1575 O O . ARG B 1 16 ? 18.531 -8.812 -1.3 1 94.81 16 ARG B O 1
ATOM 1582 N N . ARG B 1 17 ? 20.266 -10.18 -0.716 1 96.94 17 ARG B N 1
ATOM 1583 C CA . ARG B 1 17 ? 19.656 -11.352 -1.335 1 96.94 17 ARG B CA 1
ATOM 1584 C C . ARG B 1 17 ? 18.719 -12.055 -0.363 1 96.94 17 ARG B C 1
ATOM 1586 O O . ARG B 1 17 ? 19 -12.125 0.835 1 96.94 17 ARG B O 1
ATOM 1593 N N . LEU B 1 18 ? 17.641 -12.547 -0.954 1 98.62 18 LEU B N 1
ATOM 1594 C CA . LEU B 1 18 ? 16.641 -13.258 -0.162 1 98.62 18 LEU B CA 1
ATOM 1595 C C . LEU B 1 18 ? 16.734 -14.766 -0.394 1 98.62 18 LEU B C 1
ATOM 1597 O O . LEU B 1 18 ? 16.844 -15.219 -1.536 1 98.62 18 LEU B O 1
ATOM 1601 N N . TYR B 1 19 ? 16.688 -15.539 0.776 1 98.31 19 TYR B N 1
ATOM 1602 C CA . TYR B 1 19 ? 16.797 -16.984 0.662 1 98.31 19 TYR B CA 1
ATOM 1603 C C . TYR B 1 19 ? 15.625 -17.672 1.354 1 98.31 19 TYR B C 1
ATOM 1605 O O . TYR B 1 19 ? 15.242 -17.297 2.465 1 98.31 19 TYR B O 1
ATOM 1613 N N . ASN B 1 20 ? 15.086 -18.641 0.688 1 97.88 20 ASN B N 1
ATOM 1614 C CA . ASN B 1 20 ? 14.102 -19.547 1.273 1 97.88 20 ASN B CA 1
ATOM 1615 C C . ASN B 1 20 ? 14.766 -20.547 2.227 1 97.88 20 ASN B C 1
ATOM 1617 O O . ASN B 1 20 ? 15.586 -21.359 1.81 1 97.88 20 ASN B O 1
ATOM 1621 N N . THR B 1 21 ? 14.367 -20.5 3.436 1 96.12 21 THR B N 1
ATOM 1622 C CA . THR B 1 21 ? 15.062 -21.312 4.434 1 96.12 21 THR B CA 1
ATOM 1623 C C . THR B 1 21 ? 14.703 -22.781 4.289 1 96.12 21 THR B C 1
ATOM 1625 O O . THR B 1 21 ? 15.422 -23.656 4.785 1 96.12 21 THR B O 1
ATOM 1628 N N . GLU B 1 22 ? 13.641 -23.062 3.725 1 94.62 22 GLU B N 1
ATOM 1629 C CA . GLU B 1 22 ? 13.227 -24.453 3.551 1 94.62 22 GLU B CA 1
ATOM 1630 C C . GLU B 1 22 ? 13.977 -25.125 2.4 1 94.62 22 GLU B C 1
ATOM 1632 O O . GLU B 1 22 ? 14.312 -26.312 2.471 1 94.62 22 GLU B O 1
ATOM 1637 N N . THR B 1 23 ? 14.305 -24.438 1.41 1 95.56 23 THR B N 1
ATOM 1638 C CA . THR B 1 23 ? 14.945 -25.016 0.231 1 95.56 23 THR B CA 1
ATOM 1639 C C . THR B 1 23 ? 16.359 -24.484 0.067 1 95.56 23 THR B C 1
ATOM 1641 O O . THR B 1 23 ? 17.094 -24.906 -0.825 1 95.56 23 THR B O 1
ATOM 1644 N N . SER B 1 24 ? 16.766 -23.5 0.789 1 93.62 24 SER B N 1
ATOM 1645 C CA . SER B 1 24 ? 18.078 -22.875 0.773 1 93.62 24 SER B CA 1
ATOM 1646 C C . SER B 1 24 ? 18.406 -22.297 -0.599 1 93.62 24 SER B C 1
ATOM 1648 O O . SER B 1 24 ? 19.516 -22.453 -1.099 1 93.62 24 SER B O 1
ATOM 1650 N N . ASP B 1 25 ? 17.469 -21.781 -1.263 1 96.75 25 ASP B N 1
ATOM 1651 C CA . ASP B 1 25 ? 17.688 -21.188 -2.578 1 96.75 25 ASP B CA 1
ATOM 1652 C C . ASP B 1 25 ? 17.312 -19.703 -2.578 1 96.75 25 ASP B C 1
ATOM 1654 O O . ASP B 1 25 ? 16.516 -19.266 -1.752 1 96.75 25 ASP B O 1
ATOM 1658 N N . TYR B 1 26 ? 17.969 -19.109 -3.574 1 97.62 26 TYR B N 1
ATOM 1659 C CA . TYR B 1 26 ? 17.656 -17.703 -3.82 1 97.62 26 TYR B CA 1
ATOM 1660 C C . TYR B 1 26 ? 16.219 -17.547 -4.297 1 97.62 26 TYR B C 1
ATOM 1662 O O . TYR B 1 26 ? 15.742 -18.328 -5.117 1 97.62 26 TYR B O 1
ATOM 1670 N N . VAL B 1 27 ? 15.547 -16.469 -3.703 1 98.31 27 VAL B N 1
ATOM 1671 C CA . VAL B 1 27 ? 14.18 -16.203 -4.137 1 98.31 27 VAL B CA 1
ATOM 1672 C C . VAL B 1 27 ? 14.023 -14.727 -4.492 1 98.31 27 VAL B C 1
ATOM 1674 O O . VAL B 1 27 ? 14.641 -13.867 -3.865 1 98.31 27 VAL B O 1
ATOM 1677 N N . THR B 1 28 ? 13.203 -14.445 -5.508 1 98.06 28 THR B N 1
ATOM 1678 C CA . THR B 1 28 ? 12.883 -13.094 -5.934 1 98.06 28 THR B CA 1
ATOM 1679 C C . THR B 1 28 ? 11.578 -12.617 -5.301 1 98.06 28 THR B C 1
ATOM 1681 O O . THR B 1 28 ? 10.867 -13.406 -4.676 1 98.06 28 THR B O 1
ATOM 1684 N N . LEU B 1 29 ? 11.328 -11.344 -5.492 1 98 29 LEU B N 1
ATOM 1685 C CA . LEU B 1 29 ? 10.062 -10.805 -5.023 1 98 29 LEU B CA 1
ATOM 1686 C C . LEU B 1 29 ? 8.891 -11.5 -5.715 1 98 29 LEU B C 1
ATOM 1688 O O . LEU B 1 29 ? 7.852 -11.742 -5.09 1 98 29 LEU B O 1
ATOM 1692 N N . GLU B 1 30 ? 9.086 -11.812 -6.93 1 96.94 30 GLU B N 1
ATOM 1693 C CA . GLU B 1 30 ? 8.039 -12.508 -7.684 1 96.94 30 GLU B CA 1
ATOM 1694 C C . GLU B 1 30 ? 7.812 -13.914 -7.141 1 96.94 30 GLU B C 1
ATOM 1696 O O . GLU B 1 30 ? 6.676 -14.391 -7.094 1 96.94 30 GLU B O 1
ATOM 1701 N N . ASP B 1 31 ? 8.852 -14.57 -6.828 1 97.56 31 ASP B N 1
ATOM 1702 C CA . ASP B 1 31 ? 8.727 -15.883 -6.203 1 97.56 31 ASP B CA 1
ATOM 1703 C C . ASP B 1 31 ? 7.926 -15.805 -4.906 1 97.56 31 ASP B C 1
ATOM 1705 O O . ASP B 1 31 ? 7.043 -16.625 -4.66 1 97.56 31 ASP B O 1
ATOM 1709 N N . ILE B 1 32 ? 8.297 -14.828 -4.105 1 98.06 32 ILE B N 1
ATOM 1710 C CA . ILE B 1 32 ? 7.621 -14.641 -2.828 1 98.06 32 ILE B CA 1
ATOM 1711 C C . ILE B 1 32 ? 6.133 -14.375 -3.064 1 98.06 32 ILE B C 1
ATOM 1713 O O . ILE B 1 32 ? 5.277 -14.945 -2.389 1 98.06 32 ILE B O 1
ATOM 1717 N N . ALA B 1 33 ? 5.855 -13.508 -4.012 1 97.5 33 ALA B N 1
ATOM 1718 C CA . ALA B 1 33 ? 4.465 -13.273 -4.391 1 97.5 33 ALA B CA 1
ATOM 1719 C C . ALA B 1 33 ? 3.773 -14.578 -4.773 1 97.5 33 ALA B C 1
ATOM 1721 O O . ALA B 1 33 ? 2.609 -14.797 -4.426 1 97.5 33 ALA B O 1
ATOM 1722 N N . GLY B 1 34 ? 4.441 -15.383 -5.484 1 96.12 34 GLY B N 1
ATOM 1723 C CA . GLY B 1 34 ? 3.908 -16.688 -5.871 1 96.12 34 GLY B CA 1
ATOM 1724 C C . GLY B 1 34 ? 3.562 -17.562 -4.684 1 96.12 34 GLY B C 1
ATOM 1725 O O . GLY B 1 34 ? 2.521 -18.219 -4.672 1 96.12 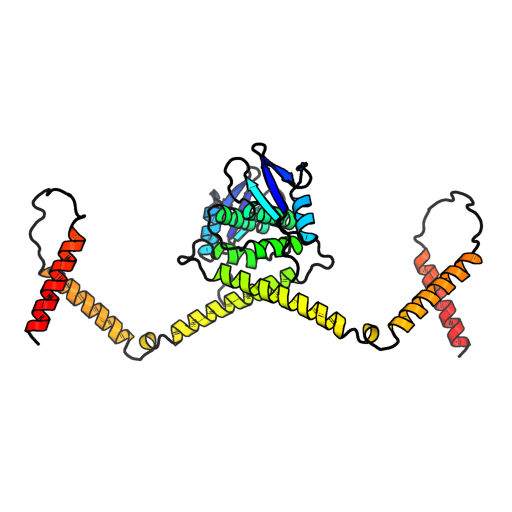34 GLY B O 1
ATOM 1726 N N . PHE B 1 35 ? 4.488 -17.578 -3.695 1 96.31 35 PHE B N 1
ATOM 1727 C CA . PHE B 1 35 ? 4.219 -18.344 -2.482 1 96.31 35 PHE B CA 1
ATOM 1728 C C . PHE B 1 35 ? 2.945 -17.859 -1.806 1 96.31 35 PHE B C 1
ATOM 1730 O O . PHE B 1 35 ? 2.111 -18.672 -1.387 1 96.31 35 PHE B O 1
ATOM 1737 N N . ILE B 1 36 ? 2.775 -16.625 -1.699 1 95.94 36 ILE B N 1
ATOM 1738 C CA . ILE B 1 36 ? 1.629 -16.031 -1.026 1 95.94 36 ILE B CA 1
ATOM 1739 C C . ILE B 1 36 ? 0.352 -16.344 -1.802 1 95.94 36 ILE B C 1
ATOM 1741 O O . ILE B 1 36 ? -0.673 -16.688 -1.209 1 95.94 36 ILE B O 1
ATOM 1745 N N . ARG B 1 37 ? 0.392 -16.281 -3.078 1 93.75 37 ARG B N 1
ATOM 1746 C CA . ARG B 1 37 ? -0.758 -16.594 -3.92 1 93.75 37 ARG B CA 1
ATOM 1747 C C . ARG B 1 37 ? -1.17 -18.047 -3.762 1 93.75 37 ARG B C 1
ATOM 1749 O O . ARG B 1 37 ? -2.352 -18.391 -3.871 1 93.75 37 ARG B O 1
ATOM 1756 N N . ALA B 1 38 ? -0.195 -18.812 -3.568 1 93.38 38 ALA B N 1
ATOM 1757 C CA . ALA B 1 38 ? -0.449 -20.25 -3.396 1 93.38 38 ALA B CA 1
ATOM 1758 C C . ALA B 1 38 ? -0.995 -20.547 -2.004 1 93.38 38 ALA B C 1
ATOM 1760 O O . ALA B 1 38 ? -1.244 -21.703 -1.661 1 93.38 38 ALA B O 1
ATOM 1761 N N . GLY B 1 39 ? -1.038 -19.5 -1.172 1 91.12 39 GLY B N 1
ATOM 1762 C CA . GLY B 1 39 ? -1.692 -19.672 0.116 1 91.12 39 GLY B CA 1
ATOM 1763 C C . GLY B 1 39 ? -0.715 -19.766 1.272 1 91.12 39 GLY B C 1
ATOM 1764 O O . GLY B 1 39 ? -1.118 -20.016 2.412 1 91.12 39 GLY B O 1
ATOM 1765 N N . ARG B 1 40 ? 0.507 -19.531 1.01 1 93.62 40 ARG B N 1
ATOM 1766 C CA . ARG B 1 40 ? 1.518 -19.625 2.059 1 93.62 40 ARG B CA 1
ATOM 1767 C C . ARG B 1 40 ? 1.69 -18.281 2.77 1 93.62 40 ARG B C 1
ATOM 1769 O O . ARG B 1 40 ? 1.68 -17.219 2.131 1 93.62 40 ARG B O 1
ATOM 1776 N N . GLU B 1 41 ? 1.831 -18.359 4.031 1 93.62 41 GLU B N 1
ATOM 1777 C CA . GLU B 1 41 ? 2.252 -17.172 4.773 1 93.62 41 GLU B CA 1
ATOM 1778 C C . GLU B 1 41 ? 3.768 -17.016 4.746 1 93.62 41 GLU B C 1
ATOM 1780 O O . GLU B 1 41 ? 4.504 -18 4.816 1 93.62 41 GLU B O 1
ATOM 1785 N N . VAL B 1 42 ? 4.188 -15.812 4.688 1 96.88 42 VAL B N 1
ATOM 1786 C CA . VAL B 1 42 ? 5.617 -15.578 4.539 1 96.88 42 VAL B CA 1
ATOM 1787 C C . VAL B 1 42 ? 6.09 -14.578 5.594 1 96.88 42 VAL B C 1
ATOM 1789 O O . VAL B 1 42 ? 5.398 -13.602 5.883 1 96.88 42 VAL B O 1
ATOM 1792 N N . GLN B 1 43 ? 7.23 -14.898 6.137 1 98 43 GLN B N 1
ATOM 1793 C CA . GLN B 1 43 ? 7.938 -13.977 7.023 1 98 43 GLN B CA 1
ATOM 1794 C C . GLN B 1 43 ? 9.352 -13.711 6.516 1 98 43 GLN B C 1
ATOM 1796 O O . GLN B 1 43 ? 10.086 -14.641 6.176 1 98 43 GLN B O 1
ATOM 1801 N N . ILE B 1 44 ? 9.703 -12.477 6.473 1 98.44 44 ILE B N 1
ATOM 1802 C CA . ILE B 1 44 ? 11.031 -12.086 5.992 1 98.44 44 ILE B CA 1
ATOM 1803 C C . ILE B 1 44 ? 11.82 -11.438 7.125 1 98.44 44 ILE B C 1
ATOM 1805 O O . ILE B 1 44 ? 11.352 -10.477 7.742 1 98.44 44 ILE B O 1
ATOM 1809 N N . VAL B 1 45 ? 13.023 -11.977 7.344 1 98.06 45 VAL B N 1
ATOM 1810 C CA . VAL B 1 45 ? 13.805 -11.5 8.477 1 98.06 45 VAL B CA 1
ATOM 1811 C C . VAL B 1 45 ? 15.219 -11.148 8.023 1 98.06 45 VAL B C 1
ATOM 1813 O O . VAL B 1 45 ? 15.812 -11.859 7.203 1 98.06 45 VAL B O 1
ATOM 1816 N N . ASP B 1 46 ? 15.703 -9.984 8.508 1 98.19 46 ASP B N 1
ATOM 1817 C CA . ASP B 1 46 ? 17.109 -9.648 8.297 1 98.19 46 ASP B CA 1
ATOM 1818 C C . ASP B 1 46 ? 18.016 -10.57 9.086 1 98.19 46 ASP B C 1
ATOM 1820 O O . ASP B 1 46 ? 17.969 -10.602 10.32 1 98.19 46 ASP B O 1
ATOM 1824 N N . LEU B 1 47 ? 18.797 -11.234 8.375 1 96.56 47 LEU B N 1
ATOM 1825 C CA . LEU B 1 47 ? 19.625 -12.25 9.023 1 96.56 47 LEU B CA 1
ATOM 1826 C C . LEU B 1 47 ? 20.594 -11.609 10.023 1 96.56 47 LEU B C 1
ATOM 1828 O O . LEU B 1 47 ? 20.828 -12.164 11.102 1 96.56 47 LEU B O 1
ATOM 1832 N N . LYS B 1 48 ? 21.109 -10.484 9.727 1 96 48 LYS B N 1
ATOM 1833 C CA . LYS B 1 48 ? 22.125 -9.828 10.547 1 96 48 LYS B CA 1
ATOM 1834 C C . LYS B 1 48 ? 21.516 -9.219 11.805 1 96 48 LYS B C 1
ATOM 1836 O O . LYS B 1 48 ? 22.016 -9.422 12.914 1 96 48 LYS B O 1
ATOM 1841 N N . THR B 1 49 ? 20.453 -8.484 11.758 1 96.56 49 THR B N 1
ATOM 1842 C CA . THR B 1 49 ? 19.906 -7.707 12.867 1 96.56 49 THR B CA 1
ATOM 1843 C C . THR B 1 49 ? 18.75 -8.453 13.523 1 96.56 49 THR B C 1
ATOM 1845 O O . THR B 1 49 ? 18.375 -8.156 14.664 1 96.56 49 THR B O 1
ATOM 1848 N N . GLY B 1 50 ? 18.062 -9.312 12.812 1 96.62 50 GLY B N 1
ATOM 1849 C CA . GLY B 1 50 ? 16.875 -9.992 13.312 1 96.62 50 GLY B CA 1
ATOM 1850 C C . GLY B 1 50 ? 15.594 -9.203 13.109 1 96.62 50 GLY B C 1
ATOM 1851 O O . GLY B 1 50 ? 14.523 -9.633 13.531 1 96.62 50 GLY B O 1
ATOM 1852 N N . ASP B 1 51 ? 15.672 -8.102 12.453 1 96.56 51 ASP B N 1
ATOM 1853 C CA . ASP B 1 51 ? 14.508 -7.25 12.242 1 96.56 51 ASP B CA 1
ATOM 1854 C C . ASP B 1 51 ? 13.508 -7.91 11.297 1 96.56 51 ASP B C 1
ATOM 1856 O O . ASP B 1 51 ? 13.898 -8.547 10.312 1 96.56 51 ASP B O 1
ATOM 1860 N N . ASP B 1 52 ? 12.219 -7.77 11.594 1 97.06 52 ASP B N 1
ATOM 1861 C CA . ASP B 1 52 ? 11.164 -8.234 10.703 1 97.06 52 ASP B CA 1
ATOM 1862 C C . ASP B 1 52 ? 10.969 -7.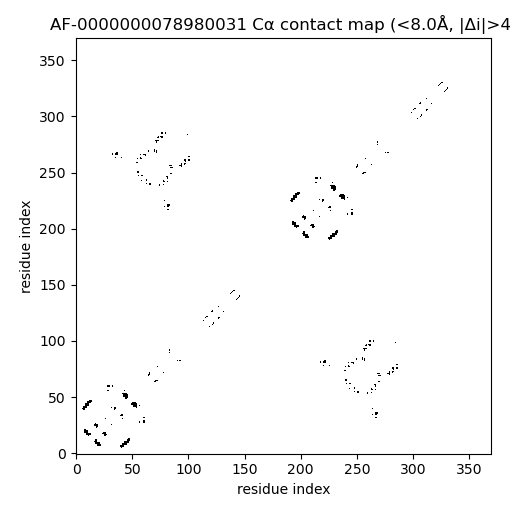273 9.531 1 97.06 52 ASP B C 1
ATOM 1864 O O . ASP B 1 52 ? 10.539 -6.133 9.727 1 97.06 52 ASP B O 1
ATOM 1868 N N . LEU B 1 53 ? 11.227 -7.754 8.32 1 97.12 53 LEU B N 1
ATOM 1869 C CA . LEU B 1 53 ? 11.195 -6.93 7.117 1 97.12 53 LEU B CA 1
ATOM 1870 C C . LEU B 1 53 ? 9.977 -7.27 6.266 1 97.12 53 LEU B C 1
ATOM 1872 O O . LEU B 1 53 ? 9.844 -6.785 5.137 1 97.12 53 LEU B O 1
ATOM 1876 N N . THR B 1 54 ? 9.031 -8 6.746 1 97.88 54 THR B N 1
ATOM 1877 C CA . THR B 1 54 ? 7.914 -8.539 5.973 1 97.88 54 THR B CA 1
ATOM 1878 C C . THR B 1 54 ? 7.086 -7.41 5.367 1 97.88 54 THR B C 1
ATOM 1880 O O . THR B 1 54 ? 6.82 -7.406 4.164 1 97.88 54 THR B O 1
ATOM 1883 N N . ARG B 1 55 ? 6.75 -6.434 6.184 1 97.31 55 ARG B N 1
ATOM 1884 C CA . ARG B 1 55 ? 5.914 -5.32 5.742 1 97.31 55 ARG B CA 1
ATOM 1885 C C . ARG B 1 55 ? 6.562 -4.574 4.582 1 97.31 55 ARG B C 1
ATOM 1887 O O . ARG B 1 55 ? 5.906 -4.281 3.58 1 97.31 55 ARG B O 1
ATOM 1894 N N . GLN B 1 56 ? 7.793 -4.359 4.719 1 96.69 56 GLN B N 1
ATOM 1895 C CA . GLN B 1 56 ? 8.539 -3.6 3.721 1 96.69 56 GLN B CA 1
ATOM 1896 C C . GLN B 1 56 ? 8.562 -4.328 2.381 1 96.69 56 GLN B C 1
ATOM 1898 O O . GLN B 1 56 ? 8.336 -3.723 1.332 1 96.69 56 GLN B O 1
ATOM 1903 N N . TYR B 1 57 ? 8.812 -5.555 2.393 1 97.94 57 TYR B N 1
ATOM 1904 C CA . TYR B 1 57 ? 8.922 -6.316 1.154 1 97.94 57 TYR B CA 1
ATOM 1905 C C . TYR B 1 57 ? 7.551 -6.559 0.541 1 97.94 57 TYR B C 1
ATOM 1907 O O . TYR B 1 57 ? 7.41 -6.598 -0.684 1 97.94 57 TYR B O 1
ATOM 1915 N N . LEU B 1 58 ? 6.539 -6.773 1.348 1 98.19 58 LEU B N 1
ATOM 1916 C CA . LEU B 1 58 ? 5.191 -6.887 0.806 1 98.19 58 LEU B CA 1
ATOM 1917 C C . LEU B 1 58 ? 4.789 -5.609 0.075 1 98.19 58 LEU B C 1
ATOM 1919 O O . LEU B 1 58 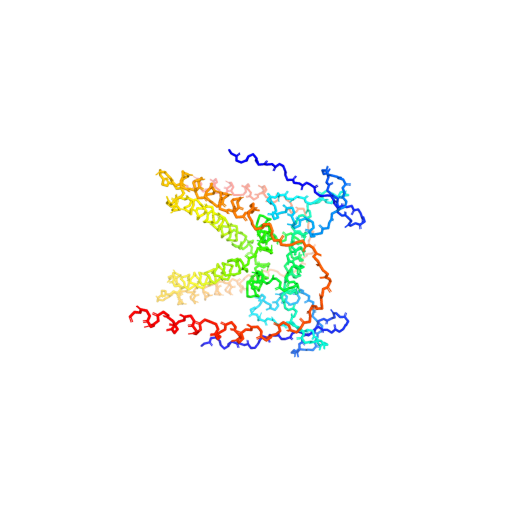? 4.207 -5.668 -1.011 1 98.19 58 LEU B O 1
ATOM 1923 N N . LEU B 1 59 ? 5.074 -4.43 0.604 1 98.25 59 LEU B N 1
ATOM 1924 C CA . LEU B 1 59 ? 4.789 -3.146 -0.028 1 98.25 59 LEU B CA 1
ATOM 1925 C C . LEU B 1 59 ? 5.566 -2.998 -1.331 1 98.25 59 LEU B C 1
ATOM 1927 O O . LEU B 1 59 ? 5.062 -2.42 -2.297 1 98.25 59 LEU B O 1
ATOM 1931 N N . GLN B 1 60 ? 6.816 -3.479 -1.277 1 97.44 60 GLN B N 1
ATOM 1932 C CA . GLN B 1 60 ? 7.613 -3.451 -2.5 1 97.44 60 GLN B CA 1
ATOM 1933 C C . GLN B 1 60 ? 6.973 -4.305 -3.592 1 97.44 60 GLN B C 1
ATOM 1935 O O . GLN B 1 60 ? 6.906 -3.893 -4.75 1 97.44 60 GLN B O 1
ATOM 1940 N N . ILE B 1 61 ? 6.539 -5.461 -3.229 1 97.94 61 ILE B N 1
ATOM 1941 C CA . ILE B 1 61 ? 5.844 -6.34 -4.164 1 97.94 61 ILE B CA 1
ATOM 1942 C C . ILE B 1 61 ? 4.617 -5.625 -4.727 1 97.94 61 ILE B C 1
ATOM 1944 O O . ILE B 1 61 ? 4.406 -5.609 -5.941 1 97.94 61 ILE B O 1
ATOM 1948 N N . ILE B 1 62 ? 3.803 -5.012 -3.92 1 97.81 62 ILE B N 1
ATOM 1949 C CA . ILE B 1 62 ? 2.602 -4.281 -4.305 1 97.81 62 ILE B CA 1
ATOM 1950 C C . ILE B 1 62 ? 2.971 -3.145 -5.254 1 97.81 62 ILE B C 1
ATOM 1952 O O . ILE B 1 62 ? 2.355 -2.984 -6.312 1 97.81 62 ILE B O 1
ATOM 1956 N N . ALA B 1 63 ? 3.998 -2.408 -4.949 1 96.81 63 ALA B N 1
ATOM 1957 C CA . ALA B 1 63 ? 4.426 -1.279 -5.77 1 96.81 63 ALA B CA 1
ATOM 1958 C C . ALA B 1 63 ? 4.863 -1.744 -7.156 1 96.81 63 ALA B C 1
ATOM 1960 O O . ALA B 1 63 ? 4.559 -1.097 -8.164 1 96.81 63 ALA B O 1
ATOM 1961 N N . GLU B 1 64 ? 5.555 -2.805 -7.203 1 95.75 64 GLU B N 1
ATOM 1962 C CA . GLU B 1 64 ? 6.023 -3.332 -8.477 1 95.75 64 GLU B CA 1
ATOM 1963 C C . GLU B 1 64 ? 4.855 -3.748 -9.367 1 95.75 64 GLU B C 1
ATOM 1965 O O . GLU B 1 64 ? 4.832 -3.432 -10.562 1 95.75 64 GLU B O 1
ATOM 1970 N N . HIS B 1 65 ? 3.955 -4.402 -8.812 1 95.12 65 HIS B N 1
ATOM 1971 C CA . HIS B 1 65 ? 2.791 -4.82 -9.586 1 95.12 65 HIS B CA 1
ATOM 1972 C C . HIS B 1 65 ? 1.97 -3.621 -10.039 1 95.12 65 HIS B C 1
ATOM 1974 O O . HIS B 1 65 ? 1.507 -3.582 -11.188 1 95.12 65 HIS B O 1
ATOM 1980 N N . GLU B 1 66 ? 1.847 -2.645 -9.211 1 95.5 66 GLU B N 1
ATOM 1981 C CA . GLU B 1 66 ? 1.103 -1.438 -9.562 1 95.5 66 GLU B CA 1
ATOM 1982 C C . GLU B 1 66 ? 1.781 -0.684 -10.695 1 95.5 66 GLU B C 1
ATOM 1984 O O . GLU B 1 66 ? 1.107 -0.099 -11.547 1 95.5 66 GLU B O 1
ATOM 1989 N N . SER B 1 67 ? 3.084 -0.705 -10.703 1 92.62 67 SER B N 1
ATOM 1990 C CA . SER B 1 67 ? 3.846 0.014 -11.719 1 92.62 67 SER B CA 1
ATOM 1991 C C . SER B 1 67 ? 3.727 -0.663 -13.078 1 92.62 67 SER B C 1
ATOM 1993 O O . SER B 1 67 ? 3.92 -0.023 -14.117 1 92.62 67 SER B O 1
ATOM 1995 N N . ARG B 1 68 ? 3.367 -1.969 -13.062 1 90.75 68 ARG B N 1
ATOM 1996 C CA . ARG B 1 68 ? 3.248 -2.727 -14.305 1 90.75 68 ARG B CA 1
ATOM 1997 C C . ARG B 1 68 ? 1.847 -2.598 -14.891 1 90.75 68 ARG B C 1
ATOM 1999 O O . ARG B 1 68 ? 1.541 -3.205 -15.922 1 90.75 68 ARG B O 1
ATOM 2006 N N . GLY B 1 69 ? 1.036 -1.902 -14.219 1 88.75 69 GLY B N 1
ATOM 2007 C CA . GLY B 1 69 ? -0.283 -1.63 -14.766 1 88.75 69 GLY B CA 1
ATOM 2008 C C . GLY B 1 69 ? -1.37 -2.502 -14.172 1 88.75 69 GLY B C 1
ATOM 2009 O O . GLY B 1 69 ? -2.531 -2.426 -14.578 1 88.75 69 GLY B O 1
ATOM 2010 N N . GLU B 1 70 ? -0.926 -3.307 -13.164 1 88.56 70 GLU B N 1
ATOM 2011 C CA . GLU B 1 70 ? -1.929 -4.055 -12.406 1 88.56 70 GLU B CA 1
ATOM 2012 C C . GLU B 1 70 ? -2.58 -3.178 -11.344 1 88.56 70 GLU B C 1
ATOM 2014 O O . GLU B 1 70 ? -2.221 -3.254 -10.164 1 88.56 70 GLU B O 1
ATOM 2019 N N . ASN B 1 71 ? -3.525 -2.406 -11.664 1 90.38 71 ASN B N 1
ATOM 2020 C CA . ASN B 1 71 ? -4.082 -1.347 -10.828 1 90.38 71 ASN B CA 1
ATOM 2021 C C . ASN B 1 71 ? -5.141 -1.886 -9.867 1 90.38 71 ASN B C 1
ATOM 2023 O O . ASN B 1 71 ? -6.34 -1.735 -10.117 1 90.38 71 ASN B O 1
ATOM 2027 N N . VAL B 1 72 ? -4.688 -2.385 -8.812 1 93.69 72 VAL B N 1
ATOM 2028 C CA . VAL B 1 72 ? -5.57 -2.904 -7.77 1 93.69 72 VAL B CA 1
ATOM 2029 C C . VAL B 1 72 ? -5.902 -1.798 -6.773 1 93.69 72 VAL B C 1
ATOM 2031 O O . VAL B 1 72 ? -7 -1.766 -6.211 1 93.69 72 VAL B O 1
ATOM 2034 N N . LEU B 1 73 ? -4.992 -0.897 -6.578 1 96.31 73 LEU B N 1
ATOM 2035 C CA . LEU B 1 73 ? -5.16 0.176 -5.602 1 96.31 73 LEU B CA 1
ATOM 2036 C C . LEU B 1 73 ? -5.578 1.473 -6.289 1 96.31 73 LEU B C 1
ATOM 2038 O O . LEU B 1 73 ? -4.754 2.129 -6.934 1 96.31 73 LEU B O 1
ATOM 2042 N N . PRO B 1 74 ? -6.766 1.952 -6.105 1 95.62 74 PRO B N 1
ATOM 2043 C CA . PRO B 1 74 ? -7.176 3.238 -6.672 1 95.62 74 PRO B CA 1
ATOM 2044 C C . PRO B 1 74 ? -6.387 4.414 -6.102 1 95.62 74 PRO B C 1
ATOM 2046 O O . PRO B 1 74 ? -6.047 4.414 -4.914 1 95.62 74 PRO B O 1
ATOM 2049 N N . VAL B 1 75 ? -6.191 5.387 -6.887 1 95.69 75 VAL B N 1
ATOM 2050 C CA . VAL B 1 75 ? -5.379 6.535 -6.496 1 95.69 75 VAL B CA 1
ATOM 2051 C C . VAL B 1 75 ? -6.023 7.246 -5.309 1 95.69 75 VAL B C 1
ATOM 2053 O O . VAL B 1 75 ? -5.324 7.715 -4.406 1 95.69 75 VAL B O 1
ATOM 2056 N N . ASN B 1 76 ? -7.293 7.41 -5.375 1 94.12 76 ASN B N 1
ATOM 2057 C CA . ASN B 1 76 ? -7.988 8.062 -4.27 1 94.12 76 ASN B CA 1
ATOM 2058 C C . ASN B 1 76 ? -7.773 7.32 -2.953 1 94.12 76 ASN B C 1
ATOM 2060 O O . ASN B 1 76 ? -7.664 7.941 -1.896 1 94.12 76 ASN B O 1
ATOM 2064 N N . VAL B 1 77 ? -7.754 5.984 -2.996 1 96.25 77 VAL B N 1
ATOM 2065 C CA . VAL B 1 77 ? -7.469 5.164 -1.822 1 96.25 77 VAL B CA 1
ATOM 2066 C C . VAL B 1 77 ? -6.043 5.426 -1.341 1 96.25 77 VAL B C 1
ATOM 2068 O O . VAL B 1 77 ? -5.809 5.602 -0.143 1 96.25 77 VAL B O 1
ATOM 2071 N N . LEU B 1 78 ? -5.156 5.445 -2.248 1 97.56 78 LEU B N 1
ATOM 2072 C CA . LEU B 1 78 ? -3.771 5.738 -1.9 1 97.56 78 LEU B CA 1
ATOM 2073 C C . LEU B 1 78 ? -3.652 7.113 -1.249 1 97.56 78 LEU B C 1
ATOM 2075 O O . LEU B 1 78 ? -2.912 7.281 -0.278 1 97.56 78 LEU B O 1
ATOM 2079 N N . ASN B 1 79 ? -4.348 8.102 -1.732 1 95.88 79 ASN B N 1
ATOM 2080 C CA . ASN B 1 79 ? -4.371 9.43 -1.137 1 95.88 79 ASN B CA 1
ATOM 2081 C C . ASN B 1 79 ? -4.879 9.391 0.302 1 95.88 79 ASN B C 1
ATOM 2083 O O . ASN B 1 79 ? -4.289 10.016 1.189 1 95.88 79 ASN B O 1
ATOM 2087 N N . ASP B 1 80 ? -5.898 8.719 0.459 1 94.19 80 ASP B N 1
ATOM 2088 C CA . ASP B 1 80 ? -6.465 8.602 1.8 1 94.19 80 ASP B CA 1
ATOM 2089 C C . ASP B 1 80 ? -5.484 7.926 2.754 1 94.19 80 ASP B C 1
ATOM 2091 O O . ASP B 1 80 ? -5.387 8.297 3.924 1 94.19 80 ASP B O 1
ATOM 2095 N N . LEU B 1 81 ? -4.84 6.926 2.316 1 95.94 81 LEU B N 1
ATOM 2096 C CA . LEU B 1 81 ? -3.822 6.254 3.121 1 95.94 81 LEU B CA 1
ATOM 2097 C C . LEU B 1 81 ? -2.701 7.219 3.492 1 95.94 81 LEU B C 1
ATOM 2099 O O . LEU B 1 81 ? -2.297 7.289 4.656 1 95.94 81 LEU B O 1
ATOM 2103 N N . VAL B 1 82 ? -2.211 7.938 2.549 1 96.25 82 VAL B N 1
ATOM 2104 C CA . VAL B 1 82 ? -1.154 8.906 2.811 1 96.25 82 VAL B CA 1
ATOM 2105 C C . VAL B 1 82 ? -1.619 9.906 3.869 1 96.25 82 VAL B C 1
ATOM 2107 O O . VAL B 1 82 ? -0.863 10.25 4.781 1 96.25 82 VAL B O 1
ATOM 2110 N N . ARG B 1 83 ? -2.854 10.352 3.762 1 93.25 83 ARG B N 1
ATOM 2111 C CA . ARG B 1 83 ? -3.408 11.305 4.715 1 93.25 83 ARG B CA 1
ATOM 2112 C C . ARG B 1 83 ? -3.451 10.719 6.121 1 93.25 83 ARG B C 1
ATOM 2114 O O . ARG B 1 83 ? -3.379 11.453 7.109 1 93.25 83 ARG B O 1
ATOM 2121 N N . SER B 1 84 ? -3.566 9.484 6.156 1 93.25 84 SER B N 1
ATOM 2122 C CA . SER B 1 84 ? -3.775 8.836 7.445 1 93.25 84 SER B CA 1
ATOM 2123 C C . SER B 1 84 ? -2.473 8.734 8.234 1 93.25 84 SER B C 1
ATOM 2125 O O . SER B 1 84 ? -2.49 8.492 9.438 1 93.25 84 SER B O 1
ATOM 2127 N N . TYR B 1 85 ? -1.418 8.945 7.465 1 91.69 85 TYR B N 1
ATOM 2128 C CA . TYR B 1 85 ? -0.135 8.844 8.148 1 91.69 85 TYR B CA 1
ATOM 2129 C C . TYR B 1 85 ? 0.147 10.094 8.969 1 91.69 85 TYR B C 1
ATOM 2131 O O . TYR B 1 85 ? -0.212 11.203 8.57 1 91.69 85 TYR B O 1
ATOM 2139 N N . MET B 1 86 ? 0.495 10.125 10.203 1 77.94 86 MET B N 1
ATOM 2140 C CA . MET B 1 86 ? 0.879 11.188 11.133 1 77.94 86 MET B CA 1
ATOM 2141 C C . MET B 1 86 ? -0.343 11.758 11.844 1 77.94 86 MET B C 1
ATOM 2143 O O . MET B 1 86 ? -0.302 12.883 12.352 1 77.94 86 MET B O 1
ATOM 2147 N N . VAL B 1 87 ? -1.549 11.242 11.523 1 74.25 87 VAL B N 1
ATOM 2148 C CA . VAL B 1 87 ? -2.693 11.641 12.336 1 74.25 87 VAL B CA 1
ATOM 2149 C C . VAL B 1 87 ? -2.459 11.242 13.789 1 74.25 87 VAL B C 1
ATOM 2151 O O . VAL B 1 87 ? -2.139 10.086 14.078 1 74.25 87 VAL B O 1
ATOM 2154 N N . PRO B 1 88 ? -2.371 12.312 14.609 1 65.12 88 PRO B N 1
ATOM 2155 C CA . PRO B 1 88 ? -2.174 12 16.031 1 65.12 88 PRO B CA 1
ATOM 2156 C C . PRO B 1 88 ? -3.205 11.016 16.562 1 65.12 88 PRO B C 1
ATOM 2158 O O . PRO B 1 88 ? -4.391 11.109 16.234 1 65.12 88 PRO B O 1
ATOM 2161 N N . GLY B 1 89 ? -2.811 10.008 17.578 1 57.38 89 GLY B N 1
ATOM 2162 C CA . GLY B 1 89 ? -3.652 9.047 18.266 1 57.38 89 GLY B CA 1
ATOM 2163 C C . GLY B 1 89 ? -3.797 7.734 17.516 1 57.38 89 GLY B C 1
ATOM 2164 O O . GLY B 1 89 ? -4.535 6.844 17.938 1 57.38 89 GLY B O 1
ATOM 2165 N N . GLY B 1 90 ? -2.938 7.5 16.609 1 61 90 GLY B N 1
ATOM 2166 C CA . GLY B 1 90 ? -2.799 6.215 15.953 1 61 90 GLY B CA 1
ATOM 2167 C C . GLY B 1 90 ? -3.924 5.918 14.977 1 61 90 GLY B C 1
ATOM 2168 O O . GLY B 1 90 ? -3.893 4.906 14.273 1 61 90 GLY B O 1
ATOM 2169 N N . GLY B 1 91 ? -4.758 6.832 14.516 1 72 91 GLY B N 1
ATOM 2170 C CA . GLY B 1 91 ? -5.914 6.902 13.641 1 72 91 GLY B CA 1
ATOM 2171 C C . GLY B 1 91 ? -6.684 5.598 13.555 1 72 91 GLY B C 1
ATOM 2172 O O . GLY B 1 91 ? -6.254 4.582 14.109 1 72 91 GLY B O 1
ATOM 2173 N N . MET B 1 92 ? -7.883 5.477 13.344 1 87.44 92 MET B N 1
ATOM 2174 C CA . MET B 1 92 ? -8.844 4.391 13.18 1 87.44 92 MET B CA 1
ATOM 2175 C C . MET B 1 92 ? -8.57 3.607 11.898 1 87.44 92 MET B C 1
ATOM 2177 O O . MET B 1 92 ? -9.156 2.545 11.68 1 87.44 92 MET B O 1
ATOM 2181 N N . MET B 1 93 ? -7.531 3.939 11.18 1 92.81 93 MET B N 1
ATOM 2182 C CA . MET B 1 93 ? -7.336 3.422 9.828 1 92.81 93 MET B CA 1
ATOM 2183 C C . MET B 1 93 ? -6.879 1.967 9.859 1 92.81 93 MET B C 1
ATOM 2185 O O . MET B 1 93 ? -7.395 1.131 9.117 1 92.81 93 MET B O 1
ATOM 2189 N N . PRO B 1 94 ? -5.891 1.604 10.75 1 93 94 PRO B N 1
ATOM 2190 C CA . PRO B 1 94 ? -5.473 0.201 10.797 1 93 94 PRO B CA 1
ATOM 2191 C C . PRO B 1 94 ? -6.621 -0.741 11.156 1 93 94 PR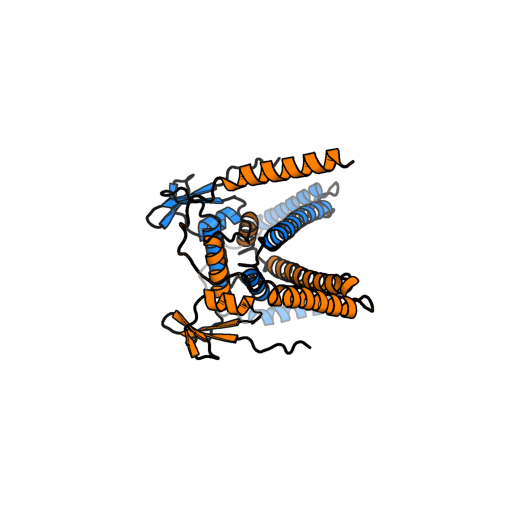O B C 1
ATOM 2193 O O . PRO B 1 94 ? -6.773 -1.798 10.539 1 93 94 PRO B O 1
ATOM 2196 N N . GLN B 1 95 ? -7.352 -0.352 12.125 1 92.81 95 GLN B N 1
ATOM 2197 C CA . GLN B 1 95 ? -8.492 -1.158 12.539 1 92.81 95 GLN B CA 1
ATOM 2198 C C . GLN B 1 95 ? -9.547 -1.238 11.438 1 92.81 95 GLN B C 1
ATOM 2200 O O . GLN B 1 95 ? -10.125 -2.301 11.203 1 92.81 95 GLN B O 1
ATOM 2205 N N . PHE B 1 96 ? -9.797 -0.146 10.898 1 94.88 96 PHE B N 1
ATOM 2206 C CA . PHE B 1 96 ? -10.75 -0.097 9.797 1 94.88 96 PHE B CA 1
ATOM 2207 C C . PHE B 1 96 ? -10.328 -1.047 8.68 1 94.88 96 PHE B C 1
ATOM 2209 O O . PHE B 1 96 ? -11.133 -1.846 8.203 1 94.88 96 PHE B O 1
ATOM 2216 N N . LEU B 1 97 ? -9.141 -0.978 8.234 1 96.06 97 LEU B N 1
ATOM 2217 C CA . LEU B 1 97 ? -8.609 -1.827 7.172 1 96.06 97 LEU B CA 1
ATOM 2218 C C . LEU B 1 97 ? -8.672 -3.297 7.57 1 96.06 97 LEU B C 1
ATOM 2220 O O . LEU B 1 97 ? -9.133 -4.137 6.793 1 96.06 97 LEU B O 1
ATOM 2224 N N . GLN B 1 98 ? -8.219 -3.611 8.742 1 95.12 98 GLN B N 1
ATOM 2225 C CA . GLN B 1 98 ? -8.273 -4.984 9.227 1 95.12 98 GLN B CA 1
ATOM 2226 C C . GLN B 1 98 ? -9.695 -5.535 9.172 1 95.12 98 GLN B C 1
ATOM 2228 O O . GLN B 1 98 ? -9.914 -6.645 8.68 1 95.12 98 GLN B O 1
ATOM 2233 N N . SER B 1 99 ? -10.57 -4.777 9.68 1 95.44 99 SER B N 1
ATOM 2234 C CA . SER B 1 99 ? -11.969 -5.211 9.711 1 95.44 99 SER B CA 1
ATOM 2235 C C . SER B 1 99 ? -12.531 -5.367 8.305 1 95.44 99 SER B C 1
ATOM 2237 O O . SER B 1 99 ? -13.25 -6.328 8.023 1 95.44 99 SER B O 1
ATOM 2239 N N . SER B 1 100 ? -12.312 -4.395 7.441 1 95.94 100 SER B N 1
ATOM 2240 C CA . SER B 1 100 ? -12.789 -4.438 6.062 1 95.94 100 SER B CA 1
ATOM 2241 C C . SER B 1 100 ? -12.305 -5.699 5.352 1 95.94 100 SER B C 1
ATOM 2243 O O . SER B 1 100 ? -13.094 -6.387 4.703 1 95.94 100 SER B O 1
ATOM 2245 N N . PHE B 1 101 ? -11.086 -6.059 5.52 1 95.38 101 PHE B N 1
ATOM 2246 C CA . PHE B 1 101 ? -10.523 -7.215 4.828 1 95.38 101 PHE B CA 1
ATOM 2247 C C . PHE B 1 101 ? -10.961 -8.516 5.5 1 95.38 101 PHE B C 1
ATOM 2249 O O . PHE B 1 101 ? -11.125 -9.539 4.836 1 95.38 101 PHE B O 1
ATOM 2256 N N . ASP B 1 102 ? -11.125 -8.523 6.812 1 95.56 102 ASP B N 1
ATOM 2257 C CA . ASP B 1 102 ? -11.719 -9.68 7.477 1 95.56 102 ASP B CA 1
ATOM 2258 C C . ASP B 1 102 ? -13.109 -9.977 6.926 1 95.56 102 ASP B C 1
ATOM 2260 O O . ASP B 1 102 ? -13.445 -11.133 6.672 1 95.56 102 ASP B O 1
ATOM 2264 N N . MET B 1 103 ? -13.82 -8.992 6.816 1 93.88 103 MET B N 1
ATOM 2265 C CA . MET B 1 103 ? -15.164 -9.133 6.266 1 93.88 103 MET B CA 1
ATOM 2266 C C . MET B 1 103 ? -15.117 -9.672 4.84 1 93.88 103 MET B C 1
ATOM 2268 O O . MET B 1 103 ? -15.914 -10.531 4.469 1 93.88 103 MET B O 1
ATOM 2272 N N . LEU B 1 104 ? -14.25 -9.117 4.023 1 92.69 104 LEU B N 1
ATOM 2273 C CA . LEU B 1 104 ? -14.078 -9.586 2.654 1 92.69 104 LEU B CA 1
ATOM 2274 C C . LEU B 1 104 ? -13.742 -11.078 2.635 1 92.69 104 LEU B C 1
ATOM 2276 O O . LEU B 1 104 ? -14.32 -11.844 1.861 1 92.69 104 LEU B O 1
ATOM 2280 N N . ARG B 1 105 ? -12.859 -11.516 3.418 1 90.62 105 ARG B N 1
ATOM 2281 C CA . ARG B 1 105 ? -12.445 -12.914 3.488 1 90.62 105 ARG B CA 1
ATOM 2282 C C . ARG B 1 105 ? -13.609 -13.812 3.889 1 90.62 105 ARG B C 1
ATOM 2284 O O . ARG B 1 105 ? -13.789 -14.891 3.326 1 90.62 105 ARG B O 1
ATOM 2291 N N . GLU B 1 106 ? -14.328 -13.383 4.844 1 91.25 106 GLU B N 1
ATOM 2292 C CA . GLU B 1 106 ? -15.484 -14.148 5.309 1 91.25 106 GLU B CA 1
ATOM 2293 C C . GLU B 1 106 ? -16.547 -14.266 4.215 1 91.25 106 GLU B C 1
ATOM 2295 O O . GLU B 1 106 ? -17.141 -15.328 4.027 1 91.25 106 GLU B O 1
ATOM 2300 N N . SER B 1 107 ? -16.766 -13.203 3.561 1 88.88 107 SER B N 1
ATOM 2301 C CA . SER B 1 107 ? -17.75 -13.188 2.48 1 88.88 107 SER B CA 1
ATOM 2302 C C . SER B 1 107 ? -17.328 -14.109 1.34 1 88.88 107 SER B C 1
ATOM 2304 O O . SER B 1 107 ? -18.156 -14.828 0.778 1 88.88 107 SER B O 1
ATOM 2306 N N . GLN B 1 108 ? -16.125 -14.062 0.994 1 86.5 108 GLN B N 1
ATOM 2307 C CA . GLN B 1 108 ? -15.602 -14.93 -0.052 1 86.5 108 GLN B CA 1
ATOM 2308 C C . GLN B 1 108 ? -15.742 -16.406 0.34 1 86.5 108 GLN B C 1
ATOM 2310 O O . GLN B 1 108 ? -16.062 -17.25 -0.497 1 86.5 108 GLN B O 1
ATOM 2315 N N . SER B 1 109 ? -15.492 -16.672 1.584 1 86 109 SER B N 1
ATOM 2316 C CA . SER B 1 109 ? -15.648 -18.031 2.072 1 86 109 SER B CA 1
ATOM 2317 C C . SER B 1 109 ? -17.109 -18.469 2.025 1 86 109 SER B C 1
ATOM 2319 O O . SER B 1 109 ? -17.422 -19.594 1.641 1 86 109 SER B O 1
ATOM 2321 N N . LYS B 1 110 ? -17.984 -17.641 2.424 1 87.56 110 LYS B N 1
ATOM 2322 C CA . LYS B 1 110 ? -19.406 -17.922 2.42 1 87.56 110 LYS B CA 1
ATOM 2323 C C . LYS B 1 110 ? -19.938 -18.094 0.997 1 87.56 110 LYS B C 1
ATOM 2325 O O . LYS B 1 110 ? -20.766 -18.969 0.734 1 87.56 110 LYS B O 1
ATOM 2330 N N . LEU B 1 111 ? -19.531 -17.234 0.139 1 81.31 111 LEU B N 1
ATOM 2331 C CA . LEU B 1 111 ? -19.922 -17.344 -1.261 1 81.31 111 LEU B CA 1
ATOM 2332 C C . LEU B 1 111 ? -19.469 -18.656 -1.857 1 81.31 111 LEU B C 1
ATOM 2334 O O . LEU B 1 111 ? -20.234 -19.328 -2.557 1 81.31 111 LEU B O 1
ATOM 2338 N N . MET B 1 112 ? -18.328 -19.031 -1.596 1 80.75 112 MET B N 1
ATOM 2339 C CA . MET B 1 112 ? -17.797 -20.312 -2.064 1 80.75 112 MET B CA 1
ATOM 2340 C C . MET B 1 112 ? -18.594 -21.469 -1.483 1 80.75 112 MET B C 1
ATOM 2342 O O . MET B 1 112 ? -18.906 -22.438 -2.191 1 80.75 112 MET B O 1
ATOM 2346 N N . GLU B 1 113 ? -18.984 -21.312 -0.205 1 83.38 113 GLU B N 1
ATOM 2347 C CA . GLU B 1 113 ? -19.781 -22.344 0.451 1 83.38 113 GLU B CA 1
ATOM 2348 C C . GLU B 1 113 ? -21.188 -22.422 -0.152 1 83.38 113 GLU B C 1
ATOM 2350 O O . GLU B 1 113 ? -21.719 -23.516 -0.379 1 83.38 113 GLU B O 1
ATOM 2355 N N . ASN B 1 114 ? -21.734 -21.266 -0.354 1 81.31 114 ASN B N 1
ATOM 2356 C CA . ASN B 1 114 ? -23.062 -21.219 -0.948 1 81.31 114 ASN B CA 1
ATOM 2357 C C . ASN B 1 114 ? -23.062 -21.688 -2.396 1 81.31 114 ASN B C 1
ATOM 2359 O O . ASN B 1 114 ? -24 -22.344 -2.848 1 81.31 114 ASN B O 1
ATOM 2363 N N . MET B 1 115 ? -22.109 -21.297 -3.148 1 75.75 115 MET B N 1
ATOM 2364 C CA . MET B 1 115 ? -21.969 -21.781 -4.52 1 75.75 115 MET B CA 1
ATOM 2365 C C . MET B 1 115 ? -21.844 -23.297 -4.551 1 75.75 115 MET B C 1
ATOM 2367 O O . MET B 1 115 ? -22.422 -23.953 -5.426 1 75.75 115 MET B O 1
ATOM 2371 N N . ASN B 1 116 ? -21.203 -23.688 -3.574 1 75.44 116 ASN B N 1
ATOM 2372 C CA . ASN B 1 116 ? -21.078 -25.141 -3.455 1 75.44 116 ASN B CA 1
ATOM 2373 C C . ASN B 1 116 ? -22.391 -25.781 -3.008 1 75.44 116 ASN B C 1
ATOM 2375 O O . ASN B 1 116 ? -22.703 -26.891 -3.414 1 75.44 116 ASN B O 1
ATOM 2379 N N . ALA B 1 117 ? -23.094 -24.922 -2.26 1 70.56 117 ALA B N 1
ATOM 2380 C CA . ALA B 1 117 ? -24.375 -25.422 -1.765 1 70.56 117 ALA B CA 1
ATOM 2381 C C . ALA B 1 117 ? -25.484 -25.25 -2.811 1 70.56 117 ALA B C 1
ATOM 2383 O O . ALA B 1 117 ? -26.391 -26.062 -2.893 1 70.56 117 ALA B O 1
ATOM 2384 N N . MET B 1 118 ? -25.5 -24 -3.418 1 62.38 118 MET B N 1
ATOM 2385 C CA . MET B 1 118 ? -26.516 -23.719 -4.418 1 62.38 118 MET B CA 1
ATOM 2386 C C . MET B 1 118 ? -26.266 -24.5 -5.699 1 62.38 118 MET B C 1
ATOM 2388 O O . MET B 1 118 ? -27.125 -24.562 -6.574 1 62.38 118 MET B O 1
ATOM 2392 N N . ASN B 1 119 ? -25.062 -24.781 -5.949 1 58.22 119 ASN B N 1
ATOM 2393 C CA . ASN B 1 119 ? -24.969 -25.703 -7.086 1 58.22 119 ASN B CA 1
ATOM 2394 C C . ASN B 1 119 ? -25.797 -26.969 -6.855 1 58.22 119 ASN B C 1
ATOM 2396 O O . ASN B 1 119 ? -25.297 -27.969 -6.352 1 58.22 119 ASN B O 1
ATOM 2400 N N . PRO B 1 120 ? -27.031 -26.75 -6.801 1 56.19 120 PRO B N 1
ATOM 2401 C CA . PRO B 1 120 ? -28 -27.828 -6.621 1 56.19 120 PRO B CA 1
ATOM 2402 C C . PRO B 1 120 ? -27.688 -29.062 -7.465 1 56.19 120 PRO B C 1
ATOM 2404 O O . PRO B 1 120 ? -28.016 -30.188 -7.074 1 56.19 120 PRO B O 1
ATOM 2407 N N . MET B 1 121 ? -27.328 -28.781 -8.664 1 54.06 121 MET B N 1
ATOM 2408 C CA . MET B 1 121 ? -27.062 -29.906 -9.555 1 54.06 121 MET B CA 1
ATOM 2409 C C . MET B 1 121 ? -25.953 -30.797 -8.992 1 54.06 121 MET B C 1
ATOM 2411 O O . MET B 1 121 ? -25.969 -32 -9.188 1 54.06 121 MET B O 1
ATOM 2415 N N . ALA B 1 122 ? -24.984 -30.266 -8.289 1 52.59 122 ALA B N 1
ATOM 2416 C CA . ALA B 1 122 ? -23.891 -31.016 -7.691 1 52.59 122 ALA B CA 1
ATOM 2417 C C . ALA B 1 122 ? -24.328 -31.719 -6.414 1 52.59 122 ALA B C 1
ATOM 2419 O O . ALA B 1 122 ? -23.734 -32.75 -6.023 1 52.59 122 ALA B O 1
ATOM 2420 N N . GLN B 1 123 ? -25.312 -31.156 -5.727 1 53.31 123 GLN B N 1
ATOM 2421 C CA . GLN B 1 123 ? -25.844 -31.766 -4.508 1 53.31 123 GLN B CA 1
ATOM 2422 C C . GLN B 1 123 ? -27.078 -32.594 -4.797 1 53.31 123 GLN B C 1
ATOM 2424 O O . GLN B 1 123 ? -27.609 -33.281 -3.904 1 53.31 123 GLN B O 1
ATOM 2429 N N . MET B 1 124 ? -27.656 -32.562 -5.93 1 54.03 124 MET B N 1
ATOM 2430 C CA . MET B 1 124 ? -28.812 -33.375 -6.266 1 54.03 124 MET B CA 1
ATOM 2431 C C . MET B 1 124 ? -28.469 -34.875 -6.227 1 54.03 124 MET B C 1
ATOM 2433 O O . MET B 1 124 ? -27.438 -35.281 -6.758 1 54.03 124 MET B O 1
ATOM 2437 N N . PRO B 1 125 ? -29.109 -35.719 -5.57 1 51.5 125 PRO B N 1
ATOM 2438 C CA . PRO B 1 125 ? -29.047 -37.188 -5.59 1 51.5 125 PRO B CA 1
ATOM 2439 C C . PRO B 1 125 ? -29.266 -37.781 -6.98 1 51.5 125 PRO B C 1
ATOM 2441 O O . PRO B 1 125 ? -30.297 -37.5 -7.613 1 51.5 125 PRO B O 1
ATOM 2444 N N . GLY B 1 126 ? -28.141 -38.094 -7.82 1 59.41 126 GLY B N 1
ATOM 2445 C CA . GLY B 1 126 ? -28.062 -38.562 -9.195 1 59.41 126 GLY B CA 1
ATOM 2446 C C . GLY B 1 126 ? -27.156 -37.688 -10.07 1 59.41 126 GLY B C 1
ATOM 2447 O O . GLY B 1 126 ? -26.844 -38.094 -11.195 1 59.41 126 GLY B O 1
ATOM 2448 N N . PHE B 1 127 ? -26.922 -36.656 -9.727 1 61.03 127 PHE B N 1
ATOM 2449 C CA . PHE B 1 127 ? -26.109 -35.75 -10.539 1 61.03 127 PHE B CA 1
ATOM 2450 C C . PHE B 1 127 ? -24.688 -36.281 -10.648 1 61.03 127 PHE B C 1
ATOM 2452 O O . PHE B 1 127 ? -24.062 -36.156 -11.711 1 61.03 127 PHE B O 1
ATOM 2459 N N . GLU B 1 128 ? -24.203 -36.688 -9.539 1 61.53 128 GLU B N 1
ATOM 2460 C CA . GLU B 1 128 ? -22.922 -37.375 -9.625 1 61.53 128 GLU B CA 1
ATOM 2461 C C . GLU B 1 128 ? -23.031 -38.594 -10.562 1 61.53 128 GLU B C 1
ATOM 2463 O O . GLU B 1 128 ? -22.109 -38.844 -11.336 1 61.53 128 GLU B O 1
ATOM 2468 N N . ALA B 1 129 ? -24.141 -39.188 -10.406 1 67.44 129 ALA B N 1
ATOM 2469 C CA . ALA B 1 129 ? -24.391 -40.312 -11.328 1 67.44 129 ALA B CA 1
ATOM 2470 C C . ALA B 1 129 ? -24.594 -39.781 -12.75 1 67.44 129 ALA B C 1
ATOM 2472 O O . ALA B 1 129 ? -24.094 -40.406 -13.711 1 67.44 129 ALA B O 1
ATOM 2473 N N . LEU B 1 130 ? -25.188 -38.656 -12.922 1 63.03 130 LEU B N 1
ATOM 2474 C CA . LEU B 1 130 ? -25.375 -38.062 -14.234 1 63.03 130 LEU B CA 1
ATOM 2475 C C . LEU B 1 130 ? -24.078 -37.469 -14.75 1 63.03 130 LEU B C 1
ATOM 2477 O O . LEU B 1 130 ? -23.75 -37.594 -15.93 1 63.03 130 LEU B O 1
ATOM 2481 N N . LYS B 1 131 ? -23.312 -36.906 -13.961 1 68.06 131 LYS B N 1
ATOM 2482 C CA . LYS B 1 131 ? -21.969 -36.438 -14.328 1 68.06 131 LYS B CA 1
ATOM 2483 C C . LYS B 1 131 ? -21.078 -37.594 -14.703 1 68.06 131 LYS B C 1
ATOM 2485 O O . LYS B 1 131 ? -20.328 -37.531 -15.688 1 68.06 131 LYS B O 1
ATOM 2490 N N . ALA B 1 132 ? -21.141 -38.625 -13.914 1 70.12 132 ALA B N 1
ATOM 2491 C CA . ALA B 1 132 ? -20.406 -39.844 -14.234 1 70.12 132 ALA B CA 1
ATOM 2492 C C . ALA B 1 132 ? -20.938 -40.469 -15.531 1 70.12 132 ALA B C 1
ATOM 2494 O O . ALA B 1 132 ? -20.141 -40.938 -16.359 1 70.12 132 ALA B O 1
ATOM 2495 N N . GLN B 1 133 ? -22.219 -40.375 -15.734 1 68.56 133 GLN B N 1
ATOM 2496 C CA . GLN B 1 133 ? -22.828 -40.844 -16.969 1 68.56 133 GLN B CA 1
ATOM 2497 C C . GLN B 1 133 ? -22.562 -39.906 -18.125 1 68.56 133 GLN B C 1
ATOM 2499 O O . GLN B 1 133 ? -22.297 -40.344 -19.25 1 68.56 133 GLN B O 1
ATOM 2504 N N . GLN B 1 134 ? -22.5 -38.688 -17.891 1 69.06 134 GLN B N 1
ATOM 2505 C CA . GLN B 1 134 ? -22.141 -37.719 -18.906 1 69.06 134 GLN B CA 1
ATOM 2506 C C . GLN B 1 134 ? -20.672 -37.812 -19.281 1 69.06 134 GLN B C 1
ATOM 2508 O O . GLN B 1 134 ? -20.312 -37.75 -20.453 1 69.06 134 GLN B O 1
ATOM 2513 N N . GLU B 1 135 ? -19.859 -37.969 -18.344 1 69.88 135 GLU B N 1
ATOM 2514 C CA . GLU B 1 135 ? -18.453 -38.188 -18.609 1 69.88 135 GLU B CA 1
ATOM 2515 C C . GLU B 1 135 ? -18.25 -39.531 -19.312 1 69.88 135 GLU B C 1
ATOM 2517 O O . GLU B 1 135 ? -17.438 -39.656 -20.234 1 69.88 135 GLU B O 1
ATOM 2522 N N . ALA B 1 136 ? -19 -40.5 -18.844 1 67.12 136 ALA B N 1
ATOM 2523 C CA . ALA B 1 136 ? -18.953 -41.812 -19.5 1 67.12 136 ALA B CA 1
ATOM 2524 C C . ALA B 1 136 ? -19.531 -41.719 -20.922 1 67.12 136 ALA B C 1
ATOM 2526 O O . ALA B 1 136 ? -19 -42.344 -21.844 1 67.12 136 ALA B O 1
ATOM 2527 N N . PHE B 1 137 ? -20.484 -40.906 -21.094 1 69.69 137 PHE B N 1
ATOM 2528 C CA . PHE B 1 137 ? -21.078 -40.656 -22.406 1 69.69 137 PHE B CA 1
ATOM 2529 C C . PHE B 1 137 ? -20.141 -39.875 -23.297 1 69.69 137 PHE B C 1
ATOM 2531 O O . PHE B 1 137 ? -19.922 -40.219 -24.453 1 69.69 137 PHE B O 1
ATOM 2538 N N . ILE B 1 138 ? -19.5 -38.906 -22.766 1 67.75 138 ILE B N 1
ATOM 2539 C CA . ILE B 1 138 ? -18.516 -38.125 -23.516 1 67.75 138 ILE B CA 1
ATOM 2540 C C . ILE B 1 138 ? -17.281 -39 -23.797 1 67.75 138 ILE B C 1
ATOM 2542 O O . ILE B 1 138 ? -16.766 -39 -24.922 1 67.75 138 ILE B O 1
ATOM 2546 N N . ARG B 1 139 ? -16.891 -39.812 -22.984 1 68.38 139 ARG B N 1
ATOM 2547 C CA . ARG B 1 139 ? -15.789 -40.75 -23.203 1 68.38 139 ARG B CA 1
ATOM 2548 C C . ARG B 1 139 ? -16.172 -41.812 -24.203 1 68.38 139 ARG B C 1
ATOM 2550 O O . ARG B 1 139 ? -15.375 -42.219 -25.047 1 68.38 139 ARG B O 1
ATOM 2557 N N . ALA B 1 140 ? -17.359 -42.25 -24.062 1 64.25 140 ALA B N 1
ATOM 2558 C CA . ALA B 1 140 ? -17.844 -43.25 -25 1 64.25 140 ALA B CA 1
ATOM 2559 C C . ALA B 1 140 ? -18.047 -42.625 -26.391 1 64.25 140 ALA B C 1
ATOM 2561 O O . ALA B 1 140 ? -17.734 -43.281 -27.406 1 64.25 140 ALA B O 1
ATOM 2562 N N . MET B 1 141 ? -18.422 -41.406 -26.453 1 62.22 141 MET B N 1
ATOM 2563 C CA . MET B 1 141 ? -18.578 -40.719 -27.734 1 62.22 141 MET B CA 1
ATOM 2564 C C . MET B 1 141 ? -17.234 -40.281 -28.281 1 62.22 141 MET B C 1
ATOM 2566 O O . MET B 1 141 ? -16.984 -40.406 -29.484 1 62.22 141 MET B O 1
ATOM 2570 N N . THR B 1 142 ? -16.516 -39.812 -27.469 1 62.34 142 THR B N 1
ATOM 2571 C CA . THR B 1 142 ? -15.188 -39.469 -27.922 1 62.34 142 THR B CA 1
ATOM 2572 C C . THR B 1 142 ? -14.305 -40.688 -28.078 1 62.34 142 THR B C 1
ATOM 2574 O O . THR B 1 142 ? -13.43 -40.719 -28.953 1 62.34 142 THR B O 1
ATOM 2577 N N . GLY B 1 143 ? -14.43 -41.594 -27.25 1 58.75 143 GLY B N 1
ATOM 2578 C CA . GLY B 1 143 ? -13.75 -42.844 -27.453 1 58.75 143 GLY B CA 1
ATOM 2579 C C . GLY B 1 143 ? -14.297 -43.656 -28.625 1 58.75 143 GLY B C 1
ATOM 2580 O O . GLY B 1 143 ? -13.555 -44.375 -29.297 1 58.75 143 GLY B O 1
ATOM 2581 N N . GLY B 1 144 ? -15.672 -43.75 -28.797 1 52.44 144 GLY B N 1
ATOM 2582 C CA . GLY B 1 144 ? -16.234 -44.375 -29.984 1 52.44 144 GLY B CA 1
ATOM 2583 C C . GLY B 1 144 ? -15.93 -43.594 -31.266 1 52.44 144 GLY B C 1
ATOM 2584 O O . GLY B 1 144 ? -15.781 -44.219 -32.344 1 52.44 144 GLY B O 1
ATOM 2585 N N . LEU B 1 145 ? -16.047 -42.25 -31.234 1 46.25 145 LEU B N 1
ATOM 2586 C CA . LEU B 1 145 ? -15.641 -41.531 -32.438 1 46.25 145 LEU B CA 1
ATOM 2587 C C . LEU B 1 145 ? -14.133 -41.625 -32.625 1 46.25 145 LEU B C 1
ATOM 2589 O O . LEU B 1 145 ? -13.633 -41.312 -33.719 1 46.25 145 LEU B O 1
ATOM 2593 N N . GLY B 1 146 ? -13.391 -41.719 -31.609 1 47.44 146 GLY B N 1
ATOM 2594 C CA . GLY B 1 146 ? -11.969 -41.906 -31.859 1 47.44 146 GLY B CA 1
ATOM 2595 C C . GLY B 1 146 ? -11.664 -43.219 -32.594 1 47.44 146 GLY B C 1
ATOM 2596 O O . GLY B 1 146 ? -10.602 -43.344 -33.188 1 47.44 146 GLY B O 1
ATOM 2597 N N . SER B 1 147 ? -12.367 -44.25 -32.312 1 44.69 147 SER B N 1
ATOM 2598 C CA . SER B 1 147 ? -11.953 -45.469 -33.031 1 44.69 147 SER B CA 1
ATOM 2599 C C . SER B 1 147 ? -12.352 -45.406 -34.5 1 44.69 147 SER B C 1
ATOM 2601 O O . SER B 1 147 ? -11.672 -45.969 -35.344 1 44.69 147 SER B O 1
ATOM 2603 N N . THR B 1 148 ? -13.492 -44.906 -34.906 1 40.69 148 THR B N 1
ATOM 2604 C CA . THR B 1 148 ? -13.797 -45 -36.312 1 40.69 148 THR B CA 1
ATOM 2605 C C . THR B 1 148 ? -13.188 -43.844 -37.094 1 40.69 148 THR B C 1
ATOM 2607 O O . THR B 1 148 ? -13.266 -43.812 -38.344 1 40.69 148 THR B O 1
ATOM 2610 N N . TRP B 1 149 ? -12.938 -42.688 -36.531 1 39.59 149 TRP B N 1
ATOM 2611 C CA . TRP B 1 149 ? -12.273 -41.656 -37.312 1 39.59 149 TRP B CA 1
ATOM 2612 C C . TRP B 1 149 ? -10.805 -42.031 -37.562 1 39.59 149 TRP B C 1
ATOM 2614 O O . TRP B 1 149 ? -9.953 -41.719 -36.719 1 39.59 149 TRP B O 1
ATOM 2624 N N . SER B 1 150 ? -10.531 -43.25 -37.781 1 36.91 150 SER B N 1
ATOM 2625 C CA . SER B 1 150 ? -9.266 -43.562 -38.438 1 36.91 150 SER B CA 1
ATOM 2626 C C . SER B 1 150 ? -9.016 -42.625 -39.625 1 36.91 150 SER B C 1
ATOM 2628 O O . SER B 1 150 ? -9.562 -42.844 -40.719 1 36.91 150 SER B O 1
ATOM 2630 N N . GLY B 1 151 ? -9.172 -41.25 -39.406 1 35.44 151 GLY B N 1
ATOM 2631 C CA . GLY B 1 151 ? -8.828 -40.406 -40.531 1 35.44 151 GLY B CA 1
ATOM 2632 C C . GLY B 1 151 ? -7.582 -40.875 -41.281 1 35.44 151 GLY B C 1
ATOM 2633 O O . GLY B 1 151 ? -6.77 -41.625 -40.719 1 35.44 151 GLY B O 1
ATOM 2634 N N . PRO B 1 152 ? -7.613 -40.719 -42.5 1 37.03 152 PRO B N 1
ATOM 2635 C CA . PRO B 1 152 ? -6.531 -41.094 -43.438 1 37.03 152 PRO B CA 1
ATOM 2636 C C . PRO B 1 152 ? -5.172 -40.562 -42.969 1 37.03 152 PRO B C 1
ATOM 2638 O O . PRO B 1 152 ? -5.102 -39.594 -42.188 1 37.03 152 PRO B O 1
ATOM 2641 N N . GLY B 1 153 ? -4.145 -41.188 -43.062 1 34.75 153 GLY B N 1
ATOM 2642 C CA . GLY B 1 153 ? -2.719 -41.031 -42.844 1 34.75 153 GLY B CA 1
ATOM 2643 C C . GLY B 1 153 ? -2.207 -39.656 -43.281 1 34.75 153 GLY B C 1
ATOM 2644 O O . GLY B 1 153 ? -2.869 -38.969 -44.062 1 34.75 153 GLY B O 1
ATOM 2645 N N . LYS B 1 154 ? -1.289 -39.031 -42.531 1 33.91 154 LYS B N 1
ATOM 2646 C CA . LYS B 1 154 ? -0.428 -37.844 -42.562 1 33.91 154 LYS B CA 1
ATOM 2647 C C . LYS B 1 154 ? 0.116 -37.562 -43.938 1 33.91 154 LYS B C 1
ATOM 2649 O O . LYS B 1 154 ? 1.152 -36.938 -44.094 1 33.91 154 LYS B O 1
ATOM 2654 N N . GLU B 1 155 ? -0.677 -37.844 -45.031 1 30.64 155 GLU B N 1
ATOM 2655 C CA . GLU B 1 155 ? 0.153 -37.469 -46.188 1 30.64 155 GLU B CA 1
ATOM 2656 C C . GLU B 1 155 ? 0.591 -36.031 -46.125 1 30.64 155 GLU B C 1
ATOM 2658 O O . GLU B 1 155 ? 1.771 -35.719 -45.906 1 30.64 155 GLU B O 1
ATOM 2663 N N . GLY B 1 156 ? 0.213 -35.094 -47.094 1 30.84 156 GLY B N 1
ATOM 2664 C CA . GLY B 1 156 ? 0.936 -34.094 -47.844 1 30.84 156 GLY B CA 1
ATOM 2665 C C . GLY B 1 156 ? 1.061 -32.75 -47.094 1 30.84 156 GLY B C 1
ATOM 2666 O O . GLY B 1 156 ? 0.306 -32.5 -46.156 1 30.84 156 GLY B O 1
ATOM 2667 N N . GLU B 1 157 ? 2.193 -31.969 -47.062 1 33.47 157 GLU B N 1
ATOM 2668 C CA . GLU B 1 157 ? 2.871 -30.75 -46.625 1 33.47 157 GLU B CA 1
ATOM 2669 C C . GLU B 1 157 ? 2.025 -29.516 -46.938 1 33.47 157 GLU B C 1
ATOM 2671 O O . GLU B 1 157 ? 2.314 -28.781 -47.875 1 33.47 157 GLU B O 1
ATOM 2676 N N . GLY B 1 158 ? 0.643 -29.656 -47.156 1 30.78 158 GLY B N 1
ATOM 2677 C CA . GLY B 1 158 ? 0.026 -28.547 -47.875 1 30.78 158 GLY B CA 1
ATOM 2678 C C . GLY B 1 158 ? 0.248 -27.219 -47.188 1 30.78 158 GLY B C 1
ATOM 2679 O O . GLY B 1 158 ? 0.609 -27.172 -46 1 30.78 158 GLY B O 1
ATOM 2680 N N . ASP B 1 159 ? 0.174 -26.078 -48 1 33.53 159 ASP B N 1
ATOM 2681 C CA . ASP B 1 159 ? 0.444 -24.641 -47.969 1 33.53 159 ASP B CA 1
ATOM 2682 C C . ASP B 1 159 ? -0.421 -23.938 -46.938 1 33.53 159 ASP B C 1
ATOM 2684 O O . ASP B 1 159 ? -1.636 -24.141 -46.875 1 33.53 159 ASP B O 1
ATOM 2688 N N . LYS B 1 160 ? 0.027 -23.516 -45.812 1 35.31 160 LYS B N 1
ATOM 2689 C CA . LYS B 1 160 ? -0.341 -22.781 -44.625 1 35.31 160 LYS B CA 1
ATOM 2690 C C . LYS B 1 160 ? -1.07 -21.484 -44.969 1 35.31 160 LYS B C 1
ATOM 2692 O O . LYS B 1 160 ? -1.157 -20.578 -44.125 1 35.31 160 LYS B O 1
ATOM 2697 N N . GLY B 1 161 ? -1.529 -21.359 -46.344 1 33.59 161 GLY B N 1
ATOM 2698 C CA . GLY B 1 161 ? -1.788 -19.984 -46.75 1 33.59 161 GLY B CA 1
ATOM 2699 C C . GLY B 1 161 ? -2.779 -19.281 -45.844 1 33.59 161 GLY B C 1
ATOM 2700 O O . GLY B 1 161 ? -3.328 -19.875 -44.906 1 33.59 161 GLY B O 1
ATOM 2701 N N . GLU B 1 162 ? -3.643 -18.188 -46.531 1 37.12 162 GLU B N 1
ATOM 2702 C CA . GLU B 1 162 ? -4.309 -16.922 -46.219 1 37.12 162 GLU B CA 1
ATOM 2703 C C . GLU B 1 162 ? -5.652 -17.156 -45.531 1 37.12 162 GLU B C 1
ATOM 2705 O O . GLU B 1 162 ? -6.625 -17.547 -46.188 1 37.12 162 GLU B O 1
ATOM 2710 N N . GLN B 1 163 ? -5.793 -17.719 -44.469 1 36.28 163 GLN B N 1
ATOM 2711 C CA . GLN B 1 163 ? -6.949 -18.156 -43.688 1 36.28 163 GLN B CA 1
ATOM 2712 C C . GLN B 1 163 ? -7.887 -17 -43.406 1 36.28 163 GLN B C 1
ATOM 2714 O O . GLN B 1 163 ? -8.805 -17.125 -42.562 1 36.28 163 GLN B O 1
ATOM 2719 N N . GLY B 1 164 ? -7.516 -15.844 -43.938 1 40.91 164 GLY B N 1
ATOM 2720 C CA . GLY B 1 164 ? -8.281 -14.664 -43.594 1 40.91 164 GLY B CA 1
ATOM 2721 C C . GLY B 1 164 ? -9.727 -14.719 -44.062 1 40.91 164 GLY B C 1
ATOM 2722 O O . GLY B 1 164 ? -10.555 -13.914 -43.625 1 40.91 164 GLY B O 1
ATOM 2723 N N . GLU B 1 165 ? -9.914 -15.219 -45.312 1 43.91 165 GLU B N 1
ATOM 2724 C CA . GLU B 1 165 ? -11.141 -15.008 -46.062 1 43.91 165 GLU B CA 1
ATOM 2725 C C . GLU B 1 165 ? -12.32 -15.75 -45.438 1 43.91 165 GLU B C 1
ATOM 2727 O O . GLU B 1 165 ? -13.406 -15.805 -46.031 1 43.91 165 GLU B O 1
ATOM 2732 N N . ASP B 1 166 ? -12.055 -16.453 -44.406 1 48.78 166 ASP B N 1
ATOM 2733 C CA . ASP B 1 166 ? -12.898 -17.562 -44 1 48.78 166 ASP B CA 1
ATOM 2734 C C . ASP B 1 166 ? -14.172 -17.062 -43.312 1 48.78 166 ASP B C 1
ATOM 2736 O O . ASP B 1 166 ? -15.109 -17.828 -43.094 1 48.78 166 ASP B O 1
ATOM 2740 N N . LEU B 1 167 ? -14.086 -15.867 -42.875 1 54.09 167 LEU B N 1
ATOM 2741 C CA . LEU B 1 167 ? -15.227 -15.438 -42.062 1 54.09 167 LEU B CA 1
ATOM 2742 C C . LEU B 1 167 ? -16.453 -15.25 -42.938 1 54.09 167 LEU B C 1
ATOM 2744 O O . LEU B 1 167 ? -17.562 -15.625 -42.562 1 54.09 167 LEU B O 1
ATOM 2748 N N . ASP B 1 168 ? -16.219 -14.586 -44.125 1 54.88 168 ASP B N 1
ATOM 2749 C CA . ASP B 1 168 ? -17.312 -14.273 -45.031 1 54.88 168 ASP B CA 1
ATOM 2750 C C . ASP B 1 168 ? -17.969 -15.547 -45.562 1 54.88 168 ASP B C 1
ATOM 2752 O O . ASP B 1 168 ? -19.188 -15.602 -45.75 1 54.88 168 ASP B O 1
ATOM 2756 N N . ASP B 1 169 ? -17.125 -16.516 -45.844 1 59.03 169 ASP B N 1
ATOM 2757 C CA . ASP B 1 169 ? -17.609 -17.797 -46.375 1 59.03 169 ASP B CA 1
ATOM 2758 C C . ASP B 1 169 ? -18.469 -18.531 -45.375 1 59.03 169 ASP B C 1
ATOM 2760 O O . ASP B 1 169 ? -19.453 -19.156 -45.719 1 59.03 169 ASP B O 1
ATOM 2764 N N . ILE B 1 170 ? -17.984 -18.375 -44.188 1 59.16 170 ILE B N 1
ATOM 2765 C CA . ILE B 1 170 ? -18.734 -18.984 -43.094 1 59.16 170 ILE B CA 1
ATOM 2766 C C . ILE B 1 170 ? -20.109 -18.328 -42.969 1 59.16 170 ILE B C 1
ATOM 2768 O O . ILE B 1 170 ? -21.125 -19.016 -42.812 1 59.16 170 ILE B O 1
ATOM 2772 N N . LYS B 1 171 ? -20.188 -17.078 -43.094 1 63.84 171 LYS B N 1
ATOM 2773 C CA . LYS B 1 171 ? -21.438 -16.312 -43.094 1 63.84 171 LYS B CA 1
ATOM 2774 C C . LYS B 1 171 ? -22.344 -16.75 -44.219 1 63.84 171 LYS B C 1
ATOM 2776 O O . LYS B 1 171 ? -23.547 -16.906 -44.031 1 63.84 171 LYS B O 1
ATOM 2781 N N . LYS B 1 172 ? -21.719 -16.953 -45.375 1 65.69 172 LYS B N 1
ATOM 2782 C CA . LYS B 1 172 ? -22.469 -17.359 -46.562 1 65.69 172 LYS B CA 1
ATOM 2783 C C . LYS B 1 172 ? -23.078 -18.75 -46.375 1 65.69 172 LYS B C 1
ATOM 2785 O O . LYS B 1 172 ? -24.234 -18.984 -46.75 1 65.69 172 LYS B O 1
ATOM 2790 N N . GLN B 1 173 ? -22.266 -19.594 -45.75 1 59.81 173 GLN B N 1
ATOM 2791 C CA . GLN B 1 173 ? -22.734 -20.953 -45.5 1 59.81 173 GLN B CA 1
ATOM 2792 C C . GLN B 1 173 ? -23.891 -20.969 -44.5 1 59.81 173 GLN B C 1
ATOM 2794 O O . GLN B 1 173 ? -24.859 -21.719 -44.656 1 59.81 173 GLN B O 1
ATOM 2799 N N . LEU B 1 174 ? -23.719 -20.156 -43.469 1 63.28 174 LEU B N 1
ATOM 2800 C CA . LEU B 1 174 ? -24.781 -20.047 -42.469 1 63.28 174 LEU B CA 1
ATOM 2801 C C . LEU B 1 174 ? -26.062 -19.516 -43.094 1 63.28 174 LEU B C 1
ATOM 2803 O O . LEU B 1 174 ? -27.156 -20.016 -42.781 1 63.28 174 LEU B O 1
ATOM 2807 N N . ALA B 1 175 ? -25.953 -18.531 -43.906 1 66 175 ALA B N 1
ATOM 2808 C CA . ALA B 1 175 ? -27.109 -17.953 -44.594 1 66 175 ALA B CA 1
ATOM 2809 C C . ALA B 1 175 ? -27.781 -18.984 -45.5 1 66 175 ALA B C 1
ATOM 2811 O O . ALA B 1 175 ? -29 -19.031 -45.594 1 66 175 ALA B O 1
ATOM 2812 N N . GLU B 1 176 ? -26.938 -19.766 -46.125 1 66.12 176 GLU B N 1
ATOM 2813 C CA . GLU B 1 176 ? -27.438 -20.812 -47 1 66.12 176 GLU B CA 1
ATOM 2814 C C . GLU B 1 176 ? -28.203 -21.875 -46.25 1 66.12 176 GLU B C 1
ATOM 2816 O O . GLU B 1 176 ? -29.234 -22.375 -46.719 1 66.12 176 GLU B O 1
ATOM 2821 N N . LEU B 1 177 ? -27.609 -22.141 -45.094 1 59.84 177 LEU B N 1
ATOM 2822 C CA . LEU B 1 177 ? -28.25 -23.109 -44.219 1 59.84 177 LEU B CA 1
ATOM 2823 C C . LEU B 1 177 ? -29.594 -22.594 -43.719 1 59.84 177 LEU B C 1
ATOM 2825 O O . LEU B 1 177 ? -30.578 -23.328 -43.656 1 59.84 177 LEU B O 1
ATOM 2829 N N . GLN B 1 178 ? -29.578 -21.328 -43.344 1 61.75 178 GLN B N 1
ATOM 2830 C CA . GLN B 1 178 ? -30.812 -20.688 -42.906 1 61.75 178 GLN B CA 1
ATOM 2831 C C . GLN B 1 178 ? -31.859 -20.688 -44 1 61.75 178 GLN B C 1
ATOM 2833 O O . GLN B 1 178 ? -33.062 -20.891 -43.75 1 61.75 178 GLN B O 1
ATOM 2838 N N . ARG B 1 179 ? -31.422 -20.406 -45.125 1 62.5 179 ARG B N 1
ATOM 2839 C CA . ARG B 1 179 ? -32.312 -20.406 -46.281 1 62.5 179 ARG B CA 1
ATOM 2840 C C . ARG B 1 179 ? -32.906 -21.797 -46.531 1 62.5 179 ARG B C 1
ATOM 2842 O O . ARG B 1 179 ? -34.094 -21.906 -46.844 1 62.5 179 ARG B O 1
ATOM 2849 N N . LYS B 1 180 ? -32.125 -22.719 -46.344 1 57.16 180 LYS B N 1
ATOM 2850 C CA . LYS B 1 180 ? -32.594 -24.094 -46.531 1 57.16 180 LYS B CA 1
ATOM 2851 C C . LYS B 1 180 ? -33.594 -24.484 -45.469 1 57.16 180 LYS B C 1
ATOM 2853 O O . LYS B 1 180 ? -34.562 -25.203 -45.75 1 57.16 180 LYS B O 1
ATOM 2858 N N . LEU B 1 181 ? -33.344 -24.016 -44.281 1 56.75 181 LEU B N 1
ATOM 2859 C CA . LEU B 1 181 ? -34.25 -24.312 -43.219 1 56.75 181 LEU B CA 1
ATOM 2860 C C . LEU B 1 181 ? -35.594 -23.609 -43.406 1 56.75 181 LEU B C 1
ATOM 2862 O O . LEU B 1 181 ? -36.656 -24.188 -43.125 1 56.75 181 LEU B O 1
ATOM 2866 N N . SER B 1 182 ? -35.562 -22.422 -43.875 1 60.94 182 SER B N 1
ATOM 2867 C CA . SER B 1 182 ? -36.812 -21.688 -44.125 1 60.94 182 SER B CA 1
ATOM 2868 C C . SER B 1 182 ? -37.625 -22.359 -45.219 1 60.94 182 SER B C 1
ATOM 2870 O O . SER B 1 182 ? -38.875 -22.234 -45.25 1 60.94 182 SER B O 1
ATOM 2872 N N . LYS B 1 183 ? -36.875 -23.031 -46.062 1 58.53 183 LYS B N 1
ATOM 2873 C CA . LYS B 1 183 ? -37.656 -23.703 -47.125 1 58.53 183 LYS B CA 1
ATOM 2874 C C . LYS B 1 183 ? -38.312 -24.984 -46.594 1 58.53 183 LYS B C 1
ATOM 2876 O O . LYS B 1 183 ? -39.25 -25.484 -47.188 1 58.53 183 LYS B O 1
ATOM 2881 N N . LEU B 1 184 ? -37.625 -25.516 -45.562 1 56.69 184 LEU B N 1
ATOM 2882 C CA . LEU B 1 184 ? -38.219 -26.75 -45.062 1 56.69 184 LEU B CA 1
ATOM 2883 C C . LEU B 1 184 ? -39.375 -26.469 -44.125 1 56.69 184 LEU B C 1
ATOM 2885 O O . LEU B 1 184 ? -40.219 -27.328 -43.844 1 56.69 184 LEU B O 1
ATOM 2889 N N . SER B 1 185 ? -39.5 -25.234 -43.656 1 47.56 185 SER B N 1
ATOM 2890 C CA . SER B 1 185 ? -40.719 -24.953 -42.875 1 47.56 185 SER B CA 1
ATOM 2891 C C . SER B 1 185 ? -41.844 -24.469 -43.781 1 47.56 185 SER B C 1
ATOM 2893 O O . SER B 1 185 ? -41.594 -23.797 -44.781 1 47.56 185 SER B O 1
#

Sequence (370 aa):
MAEQEKPLLIKRYASRRLYNTETSDYVTLEDIAGFIRAGREVQIVDLKTGDDLTRQYLLQIIAEHESRGENVLPVNVLNDLVRSYMVPGGGMMPQFLQSSFDMLRESQSKLMENMNAMNPMAQMPGFEALKAQQEAFIRAMTGGLGSTWSGPGKEGEGDKGEQGEDLDDIKKQLAELQRKLSKLSMAEQEKPLLIKRYASRRLYNTETSDYVTLEDIAGFIRAGREVQIVDLKTGDDLTRQYLLQIIAEHESRGENVLPVNVLNDLVRSYMVPGGGMMPQFLQSSFDMLRESQSKLMENMNAMNPMAQMPGFEALKAQQEAFIRAMTGGLGSTWSGPGKEGEGDKGEQGEDLDDIKKQLAELQRKLSKLS

Solvent-accessible surface area (backbone atoms only — not comparable to full-atom values): 21261 Å² total; per-residue (Å²): 120,83,74,80,69,77,56,46,50,30,36,30,44,95,87,70,47,36,28,34,65,88,75,70,37,81,48,51,66,66,52,51,48,49,44,39,54,74,68,43,51,74,41,32,30,33,62,86,83,63,47,79,42,37,63,58,51,49,47,50,46,47,45,53,44,42,70,72,65,55,71,49,72,52,62,70,56,49,50,53,55,51,40,53,57,85,43,82,91,70,50,68,56,31,60,50,52,51,51,54,51,51,49,50,54,51,49,52,53,48,49,53,50,43,51,60,58,64,36,42,64,74,67,38,94,51,32,60,56,44,48,53,45,47,51,49,45,49,45,48,49,50,53,54,47,53,63,68,57,64,64,80,76,86,70,81,86,72,83,83,66,89,70,73,68,53,62,64,53,50,52,51,52,53,52,49,50,50,52,52,50,57,66,72,96,120,83,76,81,70,77,56,46,52,29,36,29,44,96,87,71,46,37,30,34,67,88,74,72,38,82,51,51,68,66,52,52,47,50,42,39,56,74,68,45,51,73,39,31,31,33,64,86,80,62,47,80,43,37,64,58,52,49,45,50,46,46,47,53,43,42,71,72,66,54,72,50,72,50,61,69,56,48,51,52,52,50,40,52,57,84,42,81,89,73,50,67,56,33,60,49,51,52,50,55,51,52,49,51,54,52,48,52,51,49,49,53,50,42,52,60,58,62,37,44,64,73,67,36,95,52,32,60,57,44,48,51,46,46,50,48,46,48,45,48,48,51,52,52,49,53,62,69,57,66,66,79,75,85,72,82,87,74,81,85,67,86,73,74,67,51,61,62,53,48,51,50,50,51,51,50,50,49,52,51,50,58,66,72,98

Foldseek 3Di:
DPPLPDAFEWEQEPVRWIAGPVVRDTDDLVRVVVCVVVPGHHWYAYPPPRDTCPVVSVVVSVVVCVVVVVPPDDPVNVVVVVVQPPPPPNDCVVVVVVVVVVVVVVVVVVVVVVCVVVVCLNVPDCSVVVVVVVVVVVCCVCVVVVVPCPPDDPDDPDDPDDCPVVPVVVVVVVVVVVVVVVVVD/DPPLPDAFEWEQEPVRWIAGPVVRDTDDLVRVVVCVVVPGHHWYAYPPPRDTCPVVSVVVSVVVCVVVVVPPDDPVNVVVVVVQPPPPPNDCVVVVVVVVVVVVVVVVVVVVVVCVVVVCLNVPPCSVVVVVVVVVVVCCVCVVVVVVCPPDDPDDPDDPDDCPVVPVVVVVVVVVVVVVVVVVD

InterPro domains:
  IPR007897 PHB accumulation regulatory [PF05233] (73-111)
  IPR010134 Polyhydroxyalkanoate synthesis repressor PhaR [TIGR01848] (9-114)
  IPR012909 PHA accumulation regulator DNA-binding, N-terminal [PF07879] (9-69)

=== Feature glossary ===
Annotated list of the representations used here:

Nearest PDB structures. The Foldseek neighbor list gives the closest experimentally determined structures in the PDB, ranked by structural alignment. TM-score near 1 means near-identical fold; near 0.3 means only rough topology match. This is how one finds what a novel AlphaFold prediction most resembles in the solved-structure universe.

Foldseek 3Di. Foldseek's 3Di representation compresses backbone geometry into a per-residue letter drawn from a learned twenty-state alphabet. It captures the tertiary interaction pattern around each residue — which residues are packed against it in space, regardless of where they are in sequence.

Radius of gyration, Cα contacts, bounding box. Radius of gyration (Rg) is the root-mean-square distance of Cα atoms from their centroid — a single number for overall size and compactness. A globular domain of N residues has Rg ≈ 2.2·N^0.38 Å; an extended or disordered chain has a much larger Rg. The Cα contact count is the number of residue pairs whose Cα atoms are within 8 Å and are more than four positions apart in sequence — a standard proxy for tertiary packing density. The bounding box is the smallest axis-aligned box enclosing all Cα atoms.

InterPro / GO / CATH / organism. The annotation block draws on four external resources. InterPro: which protein families and domains the sequence belongs to. GO: standardized terms for what the protein does, what process it participates in, and where in the cell it acts. CATH: which structural fold it has in the CATH hierarchy. Organism: the species of origin.

mmCIF coordinates. The mmCIF block holds the 3D Cartesian coordinates of each backbone atom (N, Cα, C, O) in ångströms. mmCIF is the PDB's canonical archive format — a tagged-loop text representation of the atomic model.

pLDDT. pLDDT is the predicted lDDT-Cα score: AlphaFold's confidence that the local environment of each residue (all inter-atomic distances within 15 Å) is correctly placed. It is a per-residue number between 0 and 100, with higher meaning more reliable.

Backbone torsions (φ/ψ). φ (phi) and ψ (psi) are the two rotatable backbone dihedrals per residue: φ is the C(i-1)–N–Cα–C torsion, ψ is the N–Cα–C–N(i+1) torsion, both in degrees on (−180°, 180°]. α-helical residues cluster near (−60°, −45°); β-strand residues near (−120°, +130°). A Ramachandran plot is simply a scatter of (φ, ψ) for every residue.

B-factor. For experimental (PDB) structures, the B-factor (temperature factor) quantifies the positional spread of each atom in the crystal — a combination of thermal vibration and static disorder — in units of Å². High B-factors mark flexible loops or poorly resolved regions; low B-factors mark the rigid, well-ordered core.

Secondary structure (3-state, P-SEA). SS3 is a coarse helix/strand/coil call (letters a/b/c) made by the P-SEA algorithm from inter-Cα distances and dihedrals. It is less detailed than DSSP but needs only Cα positions.

Predicted aligned error. Predicted aligned error is AlphaFold's pairwise confidence. Unlike pLDDT (per-residue), PAE is per-residue-pair and captures whether two parts of the structure are correctly placed relative to each other. Units are ångströms of expected positional error.

Solvent-accessible surface area. Solvent-accessible surface area (SASA) is the area in Å² traced out by the centre of a 1.4 Å probe sphere (a water molecule) rolled over the protein's van der Waals surface (Shrake–Rupley / Lee–Richards construction). Buried residues have near-zero SASA; fully exposed residues can exceed 200 Å². The total SASA scales roughly with the number of surface residues.

Secondary structure (8-state, DSSP). The SS8 string is DSSP's per-residue secondary-structure call. α-helix (H) means an i→i+4 H-bond ladder; β-strand (E) means the residue participates in a β-sheet; 3₁₀ (G) and π (I) are tighter and wider helices; T/S are turns/bends; '-' is loop.

Rendered structure images. Structure images are PyMOL renders from six orthogonal camera directions. Cartoon representation draws helices as coils and strands as arrows; sticks shows the backbone as bonds; surface shows the solvent-excluded envelope. Rainbow coloring maps sequence position to hue (blue→red, N→C); chain coloring assigns a distinct color per polypeptide.

Sequence. The amino-acid sequence is the protein's primary structure: the linear order of residues from the N-terminus to the C-terminus, written in one-letter code. Everything else here — the 3D coordinates, the secondary structure, the domain annotations — is ultimately a consequence of this string.

Contact-map, Ramachandran, and PAE plots. Three diagnostic plots accompany the record. The Cα contact map visualizes the tertiary structure as a 2D adjacency matrix (8 Å cutoff, sequence-local contacts suppressed). The Ramachandran plot shows the distribution of backbone (φ, ψ) torsions, with points in the α and β basins reflecting secondary structure content. The PAE plot shows AlphaFold's inter-residue confidence as a color matrix.